Protein AF-0000000073392239 (afdb_homodimer)

Solvent-accessible surface area (backbone atoms only — not comparable to full-atom values): 12952 Å² total; per-residue (Å²): 65,41,36,33,32,32,33,52,92,41,47,67,59,39,51,73,71,70,40,48,74,38,42,32,42,66,64,93,46,40,59,73,68,23,58,51,66,67,58,54,51,32,41,75,70,61,74,41,51,72,66,54,48,49,53,52,49,53,52,47,44,54,51,34,50,69,40,38,48,69,60,47,57,54,57,72,63,41,61,52,38,26,39,22,33,82,62,62,88,91,54,95,48,66,64,60,55,47,51,58,52,44,51,76,74,45,71,59,43,78,73,48,72,52,82,125,65,42,36,33,33,32,34,52,93,41,46,68,60,40,51,74,71,70,39,47,74,38,41,31,42,64,65,93,45,40,58,72,67,24,58,51,66,66,59,53,51,32,42,76,70,62,74,39,48,73,66,55,46,49,52,53,49,54,52,47,43,55,52,34,50,70,41,37,48,68,58,49,56,54,57,72,63,40,60,53,38,27,38,21,34,82,62,62,89,92,53,96,50,67,64,59,54,47,53,58,52,43,51,76,76,45,71,59,44,77,73,47,72,55,82,125

Foldseek 3Di:
DDDDDDDPVCVVVCVVVVHDDDDPDDDPDDVLQDDDPCLVVCVVVVNDDLVRSLVVNLVSNVVSCVVCVVVVVVVQPDPDDDDDDPDDPPDSDSSVSVLVSVVVVHPDDDPDDDDD/DDDDDDDPVCVVVCVVVVHDDDDPDDDPDDVLQDDDPCLVVCVVVVNDDLVRSLVVNLVSNVVSCVVCVVVVVVVQPDPDDDDDDDDDPPDSDSSVSVLVSVVVVHPDDDPDDDDD

Radius of gyration: 19.04 Å; Cα contacts (8 Å, |Δi|>4): 342; chains: 2; bounding box: 34×52×48 Å

Secondary structure (DSSP, 8-state):
-EEEEEEGGGHHHHHHTTPPEEE-SPP-S-GGGPPPHHHHHHHHTTSS-HHHHHHHHHHHHHHHHHH-HHHHHHHTT-SEEEEEESSPTTS--HHHHHHHHHHHHS--EEEEEE--/-EEEEEEGGGHHHHHHTT--EEE-SPP-S-GGG---HHHHHHHHTTSS-HHHHHHHHHHHHHHHHHH-HHHHHHHHH-SEEEEEESSPTTS--HHHHHHHHHHHHS--EEEEEE--

Sequence (232 aa):
MNVYTYQIAKYKLVIEKGIKPLDITVKSGAYQLAPTWLMVMGHKKGIISDDEYTEAYLSMLEQSLIDNPEFFKWFFQLEEVALGCYCRAGNFCHRHLLVEWLETKTEVIYCGEISKMNVYTYQIAKYKLVIEKGIKPLDITVKSGAYQLAPTWLMVMGHKKGIISDDEYTEAYLSMLEQSLIDNPEFFKWFFQLEEVALGCYCRAGNFCHRHLLVEWLETKTEVIYCGEISK

Nearest PDB structures (foldseek):
  2x0o-assembly1_A-2  TM=4.191E-01  e=3.325E+00  Bordetella bronchiseptica

InterPro domains:
  IPR054495 Active DUF488-N3 subclade [PF22751] (32-105)

pLDDT: mean 90.93, std 6.6, range [64.75, 97.81]

Organism: Pseudomonas phage phiKZ (NCBI:txid2905945)

Structure (mmCIF, N/CA/C/O backbone):
data_AF-0000000073392239-model_v1
#
loop_
_entity.id
_entity.type
_entity.pdbx_description
1 polymer PHIKZ151
#
loop_
_atom_site.group_PDB
_atom_site.id
_atom_site.type_symbol
_atom_site.label_atom_id
_atom_site.label_alt_id
_atom_site.label_comp_id
_atom_site.label_asym_id
_atom_site.label_entity_id
_atom_site.label_seq_id
_atom_site.pdbx_PDB_ins_code
_atom_site.Cartn_x
_atom_site.Cartn_y
_atom_site.Cartn_z
_atom_site.occupancy
_atom_site.B_iso_or_equiv
_atom_site.auth_seq_id
_atom_site.auth_comp_id
_atom_site.auth_asym_id
_atom_site.auth_atom_id
_atom_site.pdbx_PDB_model_num
ATOM 1 N N . MET A 1 1 ? 12.938 -21.344 -0.567 1 94.88 1 MET A N 1
ATOM 2 C CA . MET A 1 1 ? 11.695 -20.672 -0.172 1 94.88 1 MET A CA 1
ATOM 3 C C . MET A 1 1 ? 10.484 -21.438 -0.696 1 94.88 1 MET A C 1
ATOM 5 O O . MET A 1 1 ? 10.398 -21.734 -1.89 1 94.88 1 MET A O 1
ATOM 9 N N . ASN A 1 2 ? 9.555 -21.844 0.257 1 97.5 2 ASN A N 1
ATOM 10 C CA . ASN A 1 2 ? 8.273 -22.438 -0.132 1 97.5 2 ASN A CA 1
ATOM 11 C C . ASN A 1 2 ? 7.227 -21.359 -0.413 1 97.5 2 ASN A C 1
ATOM 13 O O . ASN A 1 2 ? 6.934 -20.531 0.453 1 97.5 2 ASN A O 1
ATOM 17 N N . VAL A 1 3 ? 6.703 -21.438 -1.638 1 97.81 3 VAL A N 1
ATOM 18 C CA . VAL A 1 3 ? 5.785 -20.375 -2.037 1 97.81 3 VAL A CA 1
ATOM 19 C C . VAL A 1 3 ? 4.418 -20.969 -2.359 1 97.81 3 VAL A C 1
ATOM 21 O O . VAL A 1 3 ? 4.316 -21.938 -3.115 1 97.81 3 VAL A O 1
ATOM 24 N N . TYR A 1 4 ? 3.406 -20.359 -1.773 1 97.5 4 TYR A N 1
ATOM 25 C CA . TYR A 1 4 ? 2.008 -20.672 -2.047 1 97.5 4 TYR A CA 1
ATOM 26 C C . TYR A 1 4 ? 1.292 -19.469 -2.662 1 97.5 4 TYR A C 1
ATOM 28 O O . TYR A 1 4 ? 1.794 -18.344 -2.611 1 97.5 4 TYR A O 1
ATOM 36 N N . THR A 1 5 ? 0.177 -19.766 -3.312 1 96.44 5 THR A N 1
ATOM 37 C CA . THR A 1 5 ? -0.765 -18.719 -3.691 1 96.44 5 THR A CA 1
ATOM 38 C C . THR A 1 5 ? -2.131 -18.969 -3.055 1 96.44 5 THR A C 1
ATOM 40 O O . THR A 1 5 ? -2.438 -20.094 -2.645 1 96.44 5 THR A O 1
ATOM 43 N N . TYR A 1 6 ? -2.85 -17.859 -2.953 1 95.06 6 TYR A N 1
ATOM 44 C CA . TYR A 1 6 ? -4.184 -18 -2.379 1 95.06 6 TYR A CA 1
ATOM 45 C C . TYR A 1 6 ? -5.078 -16.844 -2.789 1 95.06 6 TYR A C 1
ATOM 47 O O . TYR A 1 6 ? -4.59 -15.773 -3.18 1 95.06 6 TYR A O 1
ATOM 55 N N . GLN A 1 7 ? -6.406 -17.109 -2.746 1 93.81 7 GLN A N 1
ATOM 56 C CA . GLN A 1 7 ? -7.379 -16.031 -2.85 1 93.81 7 GLN A CA 1
ATOM 57 C C . GLN A 1 7 ? -7.57 -15.328 -1.506 1 93.81 7 GLN A C 1
ATOM 59 O O . GLN A 1 7 ? -7.637 -15.984 -0.464 1 93.81 7 GLN A O 1
ATOM 64 N N . ILE A 1 8 ? -7.676 -14.039 -1.604 1 91.38 8 ILE A N 1
ATOM 65 C CA . ILE A 1 8 ? -7.793 -13.266 -0.372 1 91.38 8 ILE A CA 1
ATOM 66 C C . ILE A 1 8 ? -8.922 -13.836 0.488 1 91.38 8 ILE A C 1
ATOM 68 O O . ILE A 1 8 ? -8.828 -13.844 1.717 1 91.38 8 ILE A O 1
ATOM 72 N N . ALA A 1 9 ? -9.984 -14.367 -0.12 1 90.06 9 ALA A N 1
ATOM 73 C CA . ALA A 1 9 ? -11.117 -14.961 0.589 1 90.06 9 ALA A CA 1
ATOM 74 C C . ALA A 1 9 ? -10.664 -16.125 1.464 1 90.06 9 ALA A C 1
ATOM 76 O O . ALA A 1 9 ? -11.359 -16.5 2.408 1 90.06 9 ALA A O 1
ATOM 77 N N . LYS A 1 10 ? -9.492 -16.688 1.184 1 93.5 10 LYS A N 1
ATOM 78 C CA . LYS A 1 10 ? -8.992 -17.859 1.897 1 93.5 10 LYS A CA 1
ATOM 79 C C . LYS A 1 10 ? -7.902 -17.469 2.896 1 93.5 10 LYS A C 1
ATOM 81 O O . LYS A 1 10 ? -7.105 -18.312 3.314 1 93.5 10 LYS A O 1
ATOM 86 N N . TYR A 1 11 ? -7.867 -16.25 3.26 1 91.12 11 TYR A N 1
ATOM 87 C CA . TYR A 1 11 ? -6.836 -15.711 4.145 1 91.12 11 TYR A CA 1
ATOM 88 C C . TYR A 1 11 ? -6.789 -16.484 5.457 1 91.12 11 TYR A C 1
ATOM 90 O O . TYR A 1 11 ? -5.711 -16.859 5.926 1 91.12 11 TYR A O 1
ATOM 98 N N . LYS A 1 12 ? -7.914 -16.688 6.066 1 90.19 12 LYS A N 1
ATOM 99 C CA . LYS A 1 12 ? -7.984 -17.391 7.344 1 90.19 12 LYS A CA 1
ATOM 100 C C . LYS A 1 12 ? -7.398 -18.781 7.23 1 90.19 12 LYS A C 1
ATOM 102 O O . LYS A 1 12 ? -6.723 -19.266 8.148 1 90.19 12 LYS A O 1
ATOM 107 N N . LEU A 1 13 ? -7.688 -19.406 6.133 1 94.56 13 LEU A N 1
ATOM 108 C CA . LEU A 1 13 ? -7.16 -20.734 5.891 1 94.56 13 LEU A CA 1
ATOM 109 C C . LEU A 1 13 ? -5.637 -20.719 5.859 1 94.56 13 LEU A C 1
ATOM 111 O O . LEU A 1 13 ? -4.988 -21.625 6.398 1 94.56 13 LEU A O 1
ATOM 115 N N . VAL A 1 14 ? -5.051 -19.766 5.262 1 94.81 14 VAL A N 1
ATOM 116 C CA . VAL A 1 14 ? -3.6 -19.625 5.164 1 94.81 14 VAL A CA 1
ATOM 117 C C . VAL A 1 14 ? -3 -19.453 6.559 1 94.81 14 VAL A C 1
ATOM 119 O O . VAL A 1 14 ? -2.01 -20.094 6.902 1 94.81 14 VAL A O 1
ATOM 122 N N . ILE A 1 15 ? -3.695 -18.625 7.359 1 90.75 15 ILE A N 1
ATOM 123 C CA . ILE A 1 15 ? -3.25 -18.359 8.727 1 90.75 15 ILE A CA 1
ATOM 124 C C . ILE A 1 15 ? -3.34 -19.656 9.547 1 90.75 15 ILE A C 1
ATOM 126 O O . ILE A 1 15 ? -2.422 -19.969 10.305 1 90.75 15 ILE A O 1
ATOM 130 N N . GLU A 1 16 ? -4.348 -20.359 9.391 1 94.44 16 GLU A N 1
ATOM 131 C CA . GLU A 1 16 ? -4.547 -21.609 10.117 1 94.44 16 GLU A CA 1
ATOM 132 C C . GLU A 1 16 ? -3.457 -22.625 9.781 1 94.44 16 GLU A C 1
ATOM 134 O O . GLU A 1 16 ? -3.086 -23.453 10.617 1 94.44 16 GLU A O 1
ATOM 139 N N . LYS A 1 17 ? -2.945 -22.562 8.625 1 95.88 17 LYS A N 1
ATOM 140 C CA . LYS A 1 17 ? -1.897 -23.484 8.195 1 95.88 17 LYS A CA 1
ATOM 141 C C . LYS A 1 17 ? -0.524 -23.016 8.664 1 95.88 17 LYS A C 1
ATOM 143 O O . LYS A 1 17 ? 0.481 -23.688 8.43 1 95.88 17 LYS A O 1
ATOM 148 N N . GLY A 1 18 ? -0.48 -21.891 9.258 1 93.25 18 GLY A N 1
ATOM 149 C CA . GLY A 1 18 ? 0.751 -21.344 9.812 1 93.25 18 GLY A CA 1
ATOM 150 C C . GLY A 1 18 ? 1.645 -20.703 8.766 1 93.25 18 GLY A C 1
ATOM 151 O O . GLY A 1 18 ? 2.855 -20.594 8.969 1 93.25 18 GLY A O 1
ATOM 152 N N . ILE A 1 19 ? 1.101 -20.438 7.637 1 95.12 19 ILE A N 1
ATOM 153 C CA . ILE A 1 19 ? 1.864 -19.828 6.551 1 95.12 19 ILE A CA 1
ATOM 154 C C . ILE A 1 19 ? 1.663 -18.328 6.566 1 95.12 19 ILE A C 1
ATOM 156 O O . ILE A 1 19 ? 0.556 -17.844 6.812 1 95.12 19 ILE A O 1
ATOM 160 N N . LYS A 1 20 ? 2.652 -17.516 6.332 1 93 20 LYS A N 1
ATOM 161 C CA . LYS A 1 20 ? 2.562 -16.062 6.281 1 93 20 LYS A CA 1
ATOM 162 C C . LYS A 1 20 ? 1.835 -15.602 5.02 1 93 20 LYS A C 1
ATOM 164 O O . LYS A 1 20 ? 2.328 -15.789 3.906 1 93 20 LYS A O 1
ATOM 169 N N . PRO A 1 21 ? 0.704 -14.977 5.219 1 93.25 21 PRO A N 1
ATOM 170 C CA . PRO A 1 21 ? 0.024 -14.422 4.043 1 93.25 21 PRO A CA 1
ATOM 171 C C . PRO A 1 21 ? 0.56 -13.055 3.637 1 93.25 21 PRO A C 1
ATOM 173 O O . PRO A 1 21 ? 0.854 -12.227 4.5 1 93.25 21 PRO A O 1
ATOM 176 N N . LEU A 1 22 ? 0.785 -12.844 2.371 1 93.06 22 LEU A N 1
ATOM 177 C CA . LEU A 1 22 ? 1.113 -11.523 1.838 1 93.06 22 LEU A CA 1
ATOM 178 C C . LEU A 1 22 ? 0.071 -11.078 0.819 1 93.06 22 LEU A C 1
ATOM 180 O O . LEU A 1 22 ? -0.088 -11.703 -0.23 1 93.06 22 LEU A O 1
ATOM 184 N N . ASP A 1 23 ? -0.629 -10.039 1.118 1 90.56 23 ASP A N 1
ATOM 185 C CA . ASP A 1 23 ? -1.573 -9.406 0.2 1 90.56 23 ASP A CA 1
ATOM 186 C C . ASP A 1 23 ? -0.843 -8.586 -0.857 1 90.56 23 ASP A C 1
ATOM 188 O O . ASP A 1 23 ? -0.237 -7.559 -0.541 1 90.56 23 ASP A O 1
ATOM 192 N N . ILE A 1 24 ? -0.898 -9.023 -2.08 1 92.81 24 ILE A N 1
ATOM 193 C CA . ILE A 1 24 ? -0.136 -8.344 -3.121 1 92.81 24 ILE A CA 1
ATOM 194 C C . ILE A 1 24 ? -1.092 -7.672 -4.105 1 92.81 24 ILE A C 1
ATOM 196 O O . ILE A 1 24 ? -0.785 -7.551 -5.293 1 92.81 24 ILE A O 1
ATOM 200 N N . THR A 1 25 ? -2.258 -7.242 -3.65 1 89.12 25 THR A N 1
ATOM 201 C CA . THR A 1 25 ? -3.252 -6.551 -4.461 1 89.12 25 THR A CA 1
ATOM 202 C C . THR A 1 25 ? -2.889 -5.078 -4.621 1 89.12 25 THR A C 1
ATOM 204 O O . THR A 1 25 ? -1.989 -4.578 -3.941 1 89.12 25 THR A O 1
ATOM 207 N N . VAL A 1 26 ? -3.613 -4.504 -5.637 1 81.88 26 VAL A N 1
ATOM 208 C CA . VAL A 1 26 ? -3.441 -3.064 -5.809 1 81.88 26 VAL A CA 1
ATOM 209 C C . VAL A 1 26 ? -3.836 -2.342 -4.52 1 81.88 26 VAL A C 1
ATOM 211 O O . VAL A 1 26 ? -4.891 -2.617 -3.945 1 81.88 26 VAL A O 1
ATOM 214 N N . LYS A 1 27 ? -2.898 -1.532 -4.145 1 71.94 27 LYS A N 1
ATOM 215 C CA . LYS A 1 27 ? -3.227 -0.694 -2.996 1 71.94 27 LYS A CA 1
ATOM 216 C C . LYS A 1 27 ? -3.621 0.712 -3.438 1 71.94 27 LYS A C 1
ATOM 218 O O . LYS A 1 27 ? -3.01 1.278 -4.344 1 71.94 27 LYS A O 1
ATOM 223 N N . SER A 1 28 ? -4.812 1.172 -3.143 1 64.75 28 SER A N 1
ATOM 224 C CA . SER A 1 28 ? -5.414 2.42 -3.604 1 64.75 28 SER A CA 1
ATOM 225 C C . SER A 1 28 ? -4.797 3.623 -2.898 1 64.75 28 SER A C 1
ATOM 227 O O . SER A 1 28 ? -4.984 4.762 -3.326 1 64.75 28 SER A O 1
ATOM 229 N N . GLY A 1 29 ? -3.908 3.471 -2.045 1 75.75 29 GLY A N 1
ATOM 230 C CA . GLY A 1 29 ? -3.408 4.629 -1.319 1 75.75 29 GLY A CA 1
ATOM 231 C C . GLY A 1 29 ? -1.962 4.953 -1.64 1 75.75 29 GLY A C 1
ATOM 232 O O . GLY A 1 29 ? -1.411 4.457 -2.623 1 75.75 29 GLY A O 1
ATOM 233 N N . ALA A 1 30 ? -1.497 6.062 -1.075 1 86.56 30 ALA A N 1
ATOM 234 C CA . ALA A 1 30 ? -0.106 6.488 -1.201 1 86.56 30 ALA A CA 1
ATOM 235 C C . ALA A 1 30 ? 0.774 5.812 -0.155 1 86.56 30 ALA A C 1
ATOM 237 O O . ALA A 1 30 ? 1.163 6.438 0.835 1 86.56 30 ALA A O 1
ATOM 238 N N . TYR A 1 31 ? 1.13 4.605 -0.464 1 84 31 TYR A N 1
ATOM 239 C CA . TYR A 1 31 ? 1.908 3.836 0.498 1 84 31 TYR A CA 1
ATOM 240 C C . TYR A 1 31 ? 3.262 4.488 0.751 1 84 31 TYR A C 1
ATOM 242 O O . TYR A 1 31 ? 3.861 4.297 1.813 1 84 31 TYR A O 1
ATOM 250 N N . GLN A 1 32 ? 3.727 5.27 -0.197 1 85.81 32 GLN A N 1
ATOM 251 C CA . GLN A 1 32 ? 5.008 5.953 -0.087 1 85.81 32 GLN A CA 1
ATOM 252 C C . GLN A 1 32 ? 5 6.957 1.061 1 85.81 32 GLN A C 1
ATOM 254 O O . GLN A 1 32 ? 6.059 7.367 1.542 1 85.81 32 GLN A O 1
ATOM 259 N N . LEU A 1 33 ? 3.777 7.332 1.388 1 93.12 33 LEU A N 1
ATOM 260 C CA . LEU A 1 33 ? 3.611 8.344 2.422 1 93.12 33 LEU A CA 1
ATOM 261 C C . LEU A 1 33 ? 3.105 7.723 3.719 1 93.12 33 LEU A C 1
ATOM 263 O O . LEU A 1 33 ? 2.938 8.422 4.723 1 93.12 33 LEU A O 1
ATOM 267 N N . ALA A 1 34 ? 2.859 6.449 3.723 1 91.25 34 ALA A N 1
ATOM 268 C CA . ALA A 1 34 ? 2.279 5.75 4.867 1 91.25 34 ALA A CA 1
ATOM 269 C C . ALA A 1 34 ? 3.352 5.402 5.898 1 91.25 34 ALA A C 1
ATOM 271 O O . ALA A 1 34 ? 4.477 5.051 5.539 1 91.25 34 ALA A O 1
ATOM 272 N N . PRO A 1 35 ? 2.941 5.496 7.152 1 90.75 35 PRO A N 1
ATOM 273 C CA . PRO A 1 35 ? 3.85 4.957 8.172 1 90.75 35 PRO A CA 1
ATOM 274 C C . PRO A 1 35 ? 3.947 3.434 8.125 1 90.75 35 PRO A C 1
ATOM 276 O O . PRO A 1 35 ? 3.27 2.789 7.324 1 90.75 35 PRO A O 1
ATOM 279 N N . THR A 1 36 ? 4.855 2.971 8.953 1 82.56 36 THR A N 1
ATOM 280 C CA . THR A 1 36 ? 4.926 1.518 9.062 1 82.56 36 THR A CA 1
ATOM 281 C C . THR A 1 36 ? 4.027 1.016 10.195 1 82.56 36 THR A C 1
ATOM 283 O O . THR A 1 36 ? 3.676 1.776 11.102 1 82.56 36 THR A O 1
ATOM 286 N N . TRP A 1 37 ? 3.711 -0.223 10.047 1 76.38 37 TRP A N 1
ATOM 287 C CA . TRP A 1 37 ? 2.906 -0.828 11.102 1 76.38 37 TRP A CA 1
ATOM 288 C C . TRP A 1 37 ? 3.629 -0.759 12.445 1 76.38 37 TRP A C 1
ATOM 290 O O . TRP A 1 37 ? 3.004 -0.518 13.484 1 76.38 37 TRP A O 1
ATOM 300 N N . LEU A 1 38 ? 4.891 -0.924 12.469 1 78.56 38 LEU A N 1
ATOM 301 C CA . LEU A 1 38 ? 5.695 -0.864 13.68 1 78.56 38 LEU A CA 1
ATOM 302 C C . LEU A 1 38 ? 5.578 0.505 14.344 1 78.56 38 LEU A C 1
ATOM 304 O O . LEU A 1 38 ? 5.457 0.598 15.57 1 78.56 38 LEU A O 1
ATOM 308 N N . MET A 1 39 ? 5.648 1.515 13.562 1 88.88 39 MET A N 1
ATOM 309 C CA . MET A 1 39 ? 5.52 2.871 14.094 1 88.88 39 MET A CA 1
ATOM 310 C C . MET A 1 39 ? 4.145 3.082 14.719 1 88.88 39 MET A C 1
ATOM 312 O O . MET A 1 39 ? 4.039 3.584 15.836 1 88.88 39 MET A O 1
ATOM 316 N N . VAL A 1 40 ? 3.109 2.666 14.047 1 87.56 40 VAL A N 1
ATOM 317 C CA . VAL A 1 40 ? 1.734 2.893 14.484 1 87.56 40 VAL A CA 1
ATOM 318 C C . VAL A 1 40 ? 1.454 2.088 15.75 1 87.56 40 VAL A C 1
ATOM 320 O O . VAL A 1 40 ? 0.996 2.637 16.75 1 87.56 40 VAL A O 1
ATOM 323 N N . MET A 1 41 ? 1.825 0.891 15.75 1 81.56 41 MET A N 1
ATOM 324 C CA . MET A 1 41 ? 1.579 0.021 16.891 1 81.56 41 MET A CA 1
ATOM 325 C C . MET A 1 41 ? 2.416 0.453 18.094 1 81.56 41 MET A C 1
ATOM 327 O O . MET A 1 41 ? 1.938 0.431 19.234 1 81.56 41 MET A O 1
ATOM 331 N N . GLY A 1 42 ? 3.643 0.746 17.891 1 87.94 42 GLY A N 1
ATOM 332 C CA . GLY A 1 42 ? 4.492 1.237 18.969 1 87.94 42 GLY A CA 1
ATOM 333 C C . GLY A 1 42 ? 3.934 2.467 19.656 1 87.94 42 GLY A C 1
ATOM 334 O O . GLY A 1 42 ? 3.992 2.578 20.875 1 87.94 42 GLY A O 1
ATOM 335 N N . HIS A 1 43 ? 3.475 3.318 18.859 1 92 43 HIS A N 1
ATOM 336 C CA . HIS A 1 43 ? 2.908 4.539 19.422 1 92 43 HIS A CA 1
ATOM 337 C C . HIS A 1 43 ? 1.603 4.254 20.156 1 92 43 HIS A C 1
ATOM 339 O O . HIS A 1 43 ? 1.396 4.738 21.266 1 92 43 HIS A O 1
ATOM 345 N N . LYS A 1 44 ? 0.779 3.432 19.594 1 87.19 44 LYS A N 1
ATOM 346 C CA . LYS A 1 44 ? -0.513 3.1 20.188 1 87.19 44 LYS A CA 1
ATOM 347 C C . LYS A 1 44 ? -0.337 2.385 21.516 1 87.19 44 LYS A C 1
ATOM 349 O O . LYS A 1 44 ? -1.127 2.584 22.453 1 87.19 44 LYS A O 1
ATOM 354 N N . LYS A 1 45 ? 0.72 1.648 21.578 1 91.81 45 LYS A N 1
ATOM 355 C CA . LYS A 1 45 ? 0.997 0.875 22.781 1 91.81 45 LYS A CA 1
ATOM 356 C C . LYS A 1 45 ? 1.779 1.703 23.797 1 91.81 45 LYS A C 1
ATOM 358 O O . LYS A 1 45 ? 2.107 1.216 24.875 1 91.81 45 LYS A O 1
ATOM 363 N N . GLY A 1 46 ? 2.137 2.832 23.406 1 92.69 46 GLY A N 1
ATOM 364 C CA . GLY A 1 46 ? 2.857 3.713 24.312 1 92.69 46 GLY A CA 1
ATOM 365 C C . GLY A 1 46 ? 4.34 3.398 24.391 1 92.69 46 GLY A C 1
ATOM 366 O O . GLY A 1 46 ? 5.02 3.832 25.328 1 92.69 46 GLY A O 1
ATOM 367 N N . ILE A 1 47 ? 4.816 2.666 23.547 1 92.94 47 ILE A N 1
ATOM 368 C CA . ILE A 1 47 ? 6.215 2.254 23.547 1 92.94 47 ILE A CA 1
ATOM 369 C C . ILE A 1 47 ? 7.09 3.398 23.031 1 92.94 47 ILE A C 1
ATOM 371 O O . ILE A 1 47 ? 8.211 3.584 23.5 1 92.94 47 ILE A O 1
ATOM 375 N N . ILE A 1 48 ? 6.617 4.133 22.047 1 93.81 48 ILE A N 1
ATOM 376 C CA . ILE A 1 48 ? 7.359 5.277 21.531 1 93.81 48 ILE A CA 1
ATOM 377 C C . ILE A 1 48 ? 6.551 6.555 21.734 1 93.81 48 ILE A C 1
ATOM 379 O O . ILE A 1 48 ? 5.32 6.539 21.641 1 93.81 48 ILE A O 1
ATOM 383 N N . SER A 1 49 ? 7.309 7.613 21.953 1 95.69 49 SER A N 1
ATOM 384 C CA . SER A 1 49 ? 6.695 8.922 22.188 1 95.69 49 SER A CA 1
ATOM 385 C C . SER A 1 49 ? 6.348 9.609 20.875 1 95.69 49 SER A C 1
ATOM 387 O O . SER A 1 49 ? 6.723 9.141 19.797 1 95.69 49 SER A O 1
ATOM 389 N N . ASP A 1 50 ? 5.648 10.75 21.047 1 95.38 50 ASP A N 1
ATOM 390 C CA . ASP A 1 50 ? 5.34 11.586 19.891 1 95.38 50 ASP A CA 1
ATOM 391 C C . ASP A 1 50 ? 6.613 12.016 19.172 1 95.38 50 ASP A C 1
ATOM 393 O O . ASP A 1 50 ? 6.672 11.992 17.938 1 95.38 50 ASP A O 1
ATOM 397 N N . ASP A 1 51 ? 7.574 12.375 19.984 1 96.5 51 ASP A N 1
ATOM 398 C CA . ASP A 1 51 ? 8.828 12.852 19.406 1 96.5 51 ASP A CA 1
ATOM 399 C C . ASP A 1 51 ? 9.547 11.734 18.656 1 96.5 51 ASP A C 1
ATOM 401 O O . ASP A 1 51 ? 10.07 11.945 17.562 1 96.5 51 ASP A O 1
ATOM 405 N N . GLU A 1 52 ? 9.539 10.617 19.266 1 96.5 52 GLU A N 1
ATOM 406 C CA . GLU A 1 52 ? 10.18 9.469 18.641 1 96.5 52 GLU A CA 1
ATOM 407 C C . GLU A 1 52 ? 9.453 9.07 17.359 1 96.5 52 GLU A C 1
ATOM 409 O O . GLU A 1 52 ? 10.094 8.727 16.359 1 96.5 52 GLU A O 1
ATOM 414 N N . TYR A 1 53 ? 8.188 9.125 17.391 1 96.31 53 TYR A N 1
ATOM 415 C CA . TYR A 1 53 ? 7.383 8.844 16.203 1 96.31 53 TYR A CA 1
ATOM 416 C C . TYR A 1 53 ? 7.688 9.836 15.094 1 96.31 53 TYR A C 1
ATOM 418 O O . TYR A 1 53 ? 7.879 9.453 13.938 1 96.31 53 TYR A O 1
ATOM 426 N N . THR A 1 54 ? 7.734 11.055 15.5 1 97.12 54 THR A N 1
ATOM 427 C CA . THR A 1 54 ? 7.996 12.117 14.539 1 97.12 54 THR A CA 1
ATOM 428 C C . THR A 1 54 ? 9.336 11.898 13.844 1 97.12 54 THR A C 1
ATOM 430 O O . THR A 1 54 ? 9.422 11.938 12.617 1 97.12 54 THR A O 1
ATOM 433 N N . GLU A 1 55 ? 10.336 11.586 14.609 1 96.81 55 GLU A N 1
ATOM 434 C CA . GLU A 1 55 ? 11.664 11.367 14.055 1 96.81 55 GLU A CA 1
ATOM 435 C C . GLU A 1 55 ? 11.68 10.172 13.109 1 96.81 55 GLU A C 1
ATOM 437 O O . GLU A 1 55 ? 12.25 10.242 12.016 1 96.81 55 GLU A O 1
ATOM 442 N N . ALA A 1 56 ? 11.102 9.172 13.555 1 94.06 56 ALA A N 1
ATOM 443 C CA . ALA A 1 56 ? 11.062 7.957 12.75 1 94.06 56 ALA A CA 1
ATOM 444 C C . ALA A 1 56 ? 10.312 8.188 11.438 1 94.06 56 ALA A C 1
ATOM 446 O O . ALA A 1 56 ? 10.773 7.77 10.375 1 94.06 56 ALA A O 1
ATOM 447 N N . TYR A 1 57 ? 9.18 8.836 11.516 1 96.56 57 TYR A N 1
ATOM 448 C CA . TYR A 1 57 ? 8.336 9.062 10.344 1 96.56 57 TYR A CA 1
ATOM 449 C C . TYR A 1 57 ? 9.031 9.984 9.344 1 96.56 57 TYR A C 1
ATOM 451 O O . TYR A 1 57 ? 9.031 9.719 8.141 1 96.56 57 TYR A O 1
ATOM 459 N N . LEU A 1 58 ? 9.609 11.039 9.812 1 96.88 58 LEU A N 1
ATOM 460 C CA . LEU A 1 58 ? 10.297 11.961 8.922 1 96.88 58 LEU A CA 1
ATOM 461 C C . LEU A 1 58 ? 11.469 11.273 8.234 1 96.88 58 LEU A C 1
ATOM 463 O O . LEU A 1 58 ? 11.703 11.492 7.039 1 96.88 58 LEU A O 1
ATOM 467 N N . SER A 1 59 ? 12.211 10.5 9 1 95.31 59 SER A N 1
ATOM 468 C CA . SER A 1 59 ? 13.305 9.734 8.414 1 95.31 59 SER A CA 1
ATOM 469 C C . SER A 1 59 ? 12.797 8.789 7.324 1 95.31 59 SER A C 1
ATOM 471 O O . SER A 1 59 ? 13.43 8.664 6.27 1 95.31 59 SER A O 1
ATOM 473 N N . MET A 1 60 ? 11.727 8.188 7.621 1 90.88 60 MET A N 1
ATOM 474 C CA . MET A 1 60 ? 11.117 7.281 6.652 1 90.88 60 MET A CA 1
ATOM 475 C C . MET A 1 60 ? 10.727 8.023 5.379 1 90.88 60 MET A C 1
ATOM 477 O O . MET A 1 60 ? 10.938 7.52 4.273 1 90.88 60 MET A O 1
ATOM 481 N N . LEU A 1 61 ? 10.172 9.234 5.512 1 94.31 61 LEU A N 1
ATOM 482 C CA . LEU A 1 61 ? 9.766 10.039 4.363 1 94.31 61 LEU A CA 1
ATOM 483 C C . LEU A 1 61 ? 10.969 10.398 3.502 1 94.31 61 LEU A C 1
ATOM 485 O O . LEU A 1 61 ? 10.898 10.359 2.271 1 94.31 61 LEU A O 1
ATOM 489 N N . GLU A 1 62 ? 12.086 10.68 4.16 1 94.25 62 GLU A N 1
ATOM 490 C CA . GLU A 1 62 ? 13.305 10.984 3.426 1 94.25 62 GLU A CA 1
ATOM 491 C C . GLU A 1 62 ? 13.781 9.789 2.607 1 94.25 62 GLU A C 1
ATOM 493 O O . GLU A 1 62 ? 14.164 9.93 1.447 1 94.25 62 GLU A O 1
ATOM 498 N N . GLN A 1 63 ? 13.711 8.672 3.27 1 86.31 63 GLN A N 1
ATOM 499 C CA . GLN A 1 63 ? 14.109 7.461 2.562 1 86.31 63 GLN A CA 1
ATOM 500 C C . GLN A 1 63 ? 13.148 7.145 1.422 1 86.31 63 GLN A C 1
ATOM 502 O O . GLN A 1 63 ? 13.57 6.723 0.344 1 86.31 63 GLN A O 1
ATOM 507 N N . SER A 1 64 ? 11.836 7.316 1.658 1 85.75 64 SER A N 1
ATOM 508 C CA . SER A 1 64 ? 10.828 7.074 0.634 1 85.75 64 SER A CA 1
ATOM 509 C C . SER A 1 64 ? 11.031 7.984 -0.573 1 85.75 64 SER A C 1
ATOM 511 O O . SER A 1 64 ? 10.836 7.562 -1.715 1 85.75 64 SER A O 1
ATOM 513 N N . LEU A 1 65 ? 11.445 9.273 -0.328 1 88.56 65 LEU A N 1
ATOM 514 C CA . LEU A 1 65 ? 11.742 10.227 -1.389 1 88.56 65 LEU A CA 1
ATOM 515 C C . LEU A 1 65 ? 12.836 9.695 -2.311 1 88.56 65 LEU A C 1
ATOM 517 O O . LEU A 1 65 ? 12.742 9.828 -3.533 1 88.56 65 LEU A O 1
ATOM 521 N N . ILE A 1 66 ? 13.828 9.062 -1.738 1 83.5 66 ILE A N 1
ATOM 522 C CA . ILE A 1 66 ? 14.953 8.508 -2.482 1 83.5 66 ILE A CA 1
ATOM 523 C C . ILE A 1 66 ? 14.508 7.273 -3.256 1 83.5 66 ILE A C 1
ATOM 525 O O . ILE A 1 66 ? 14.836 7.113 -4.43 1 83.5 66 ILE A O 1
ATOM 529 N N . ASP A 1 67 ? 13.695 6.516 -2.619 1 74.75 67 ASP A N 1
ATOM 530 C CA . ASP A 1 67 ? 13.344 5.203 -3.152 1 74.75 67 ASP A CA 1
ATOM 531 C C . ASP A 1 67 ? 12.266 5.316 -4.227 1 74.75 67 ASP A C 1
ATOM 533 O O . ASP A 1 67 ? 12.133 4.434 -5.074 1 74.75 67 ASP A O 1
ATOM 537 N N . ASN A 1 68 ? 11.414 6.348 -4.18 1 76.88 68 ASN A N 1
ATOM 538 C CA . ASN A 1 68 ? 10.25 6.469 -5.059 1 76.88 68 ASN A CA 1
ATOM 539 C C . ASN A 1 68 ? 10.242 7.805 -5.793 1 76.88 68 ASN A C 1
ATOM 541 O O . ASN A 1 68 ? 9.266 8.547 -5.727 1 76.88 68 ASN A O 1
ATOM 545 N N . PRO A 1 69 ? 11.266 8.078 -6.535 1 82.12 69 PRO A N 1
ATOM 546 C CA . PRO A 1 69 ? 11.383 9.398 -7.16 1 82.12 69 PRO A CA 1
ATOM 547 C C . PRO A 1 69 ? 10.234 9.711 -8.109 1 82.12 69 PRO A C 1
ATOM 549 O O . PRO A 1 69 ? 9.781 10.859 -8.195 1 82.12 69 PRO A O 1
ATOM 552 N N . GLU A 1 70 ? 9.742 8.742 -8.812 1 77.25 70 GLU A N 1
ATOM 553 C CA . GLU A 1 70 ? 8.672 8.992 -9.773 1 77.25 70 GLU A CA 1
ATOM 554 C C . GLU A 1 70 ? 7.375 9.383 -9.062 1 77.25 70 GLU A C 1
ATOM 556 O O . GLU A 1 70 ? 6.648 10.266 -9.523 1 77.25 70 GLU A O 1
ATOM 561 N N . PHE A 1 71 ? 7.09 8.766 -8.008 1 80.06 71 PHE A N 1
ATOM 562 C CA . PHE A 1 71 ? 5.914 9.109 -7.215 1 80.06 71 PHE A CA 1
ATOM 563 C C . PHE A 1 71 ? 5.996 10.547 -6.719 1 80.06 71 PHE A C 1
ATOM 565 O O . PHE A 1 71 ? 5.031 11.305 -6.836 1 80.06 71 PHE A O 1
ATOM 572 N N . PHE A 1 72 ? 7.145 10.867 -6.219 1 90.44 72 PHE A N 1
ATOM 573 C CA . PHE A 1 72 ? 7.254 12.188 -5.594 1 90.44 72 PHE A CA 1
ATOM 574 C C . PHE A 1 72 ? 7.297 13.281 -6.652 1 90.44 72 PHE A C 1
ATOM 576 O O . PHE A 1 72 ? 6.836 14.398 -6.41 1 90.44 72 PHE A O 1
ATOM 583 N N . LYS A 1 73 ? 7.867 12.945 -7.793 1 87.5 73 LYS A N 1
ATOM 584 C CA . LYS A 1 73 ? 7.77 13.875 -8.906 1 87.5 73 LYS A CA 1
ATOM 585 C C . LYS A 1 73 ? 6.316 14.203 -9.227 1 87.5 73 LYS A C 1
ATOM 587 O O . LYS A 1 73 ? 5.961 15.375 -9.414 1 87.5 73 LYS A O 1
ATOM 592 N N . TRP A 1 74 ? 5.52 13.211 -9.305 1 83.94 74 TRP A N 1
ATOM 593 C CA . TRP A 1 74 ? 4.086 13.375 -9.523 1 83.94 74 TRP A CA 1
ATOM 594 C C . TRP A 1 74 ? 3.439 14.102 -8.352 1 83.94 74 TRP A C 1
ATOM 596 O O . TRP A 1 74 ? 2.715 15.086 -8.539 1 83.94 74 TRP A O 1
ATOM 606 N N . PHE A 1 75 ? 3.732 13.711 -7.195 1 92.44 75 PHE A N 1
ATOM 607 C CA . PHE A 1 75 ? 3.117 14.18 -5.961 1 92.44 75 PHE A CA 1
ATOM 608 C C . PHE A 1 75 ? 3.367 15.672 -5.77 1 92.44 75 PHE A C 1
ATOM 610 O O . PHE A 1 75 ? 2.443 16.422 -5.457 1 92.44 75 PHE A O 1
ATOM 617 N N . PHE A 1 76 ? 4.566 16.078 -6.035 1 94.62 76 PHE A N 1
ATOM 618 C CA . PHE A 1 76 ? 4.949 17.469 -5.82 1 94.62 76 PHE A CA 1
ATOM 619 C C . PHE A 1 76 ? 4.336 18.359 -6.883 1 94.62 76 PHE A C 1
ATOM 621 O O . PHE A 1 76 ? 4.324 19.594 -6.73 1 94.62 76 PHE A O 1
ATOM 628 N N . GLN A 1 77 ? 3.832 17.797 -7.906 1 92.38 77 GLN A N 1
ATOM 629 C CA . GLN A 1 77 ? 3.254 18.578 -9 1 92.38 77 GLN A CA 1
ATOM 630 C C . GLN A 1 77 ? 1.756 18.781 -8.797 1 92.38 77 GLN A C 1
ATOM 632 O O . GLN A 1 77 ? 1.124 19.547 -9.523 1 92.38 77 GLN A O 1
ATOM 637 N N . LEU A 1 78 ? 1.211 18.109 -7.84 1 92.75 78 LEU A N 1
ATOM 638 C CA . LEU A 1 78 ? -0.216 18.266 -7.59 1 92.75 78 LEU A CA 1
ATOM 639 C C . LEU A 1 78 ? -0.536 19.703 -7.168 1 92.75 78 LEU A C 1
ATOM 641 O O . LEU A 1 78 ? 0.221 20.312 -6.41 1 92.75 78 LEU A O 1
ATOM 645 N N . GLU A 1 79 ? -1.617 20.203 -7.691 1 94.81 79 GLU A N 1
ATOM 646 C CA . GLU A 1 79 ? -2.062 21.531 -7.297 1 94.81 79 GLU A CA 1
ATOM 647 C C . GLU A 1 79 ? -2.775 21.5 -5.949 1 94.81 79 GLU A C 1
ATOM 649 O O . GLU A 1 79 ? -2.629 22.422 -5.141 1 94.81 79 GLU A O 1
ATOM 654 N N . GLU A 1 80 ? -3.598 20.5 -5.852 1 96.38 80 GLU A N 1
ATOM 655 C CA . GLU A 1 80 ? -4.395 20.344 -4.637 1 96.38 80 GLU A CA 1
ATOM 656 C C . GLU A 1 80 ? -4.48 18.875 -4.23 1 96.38 80 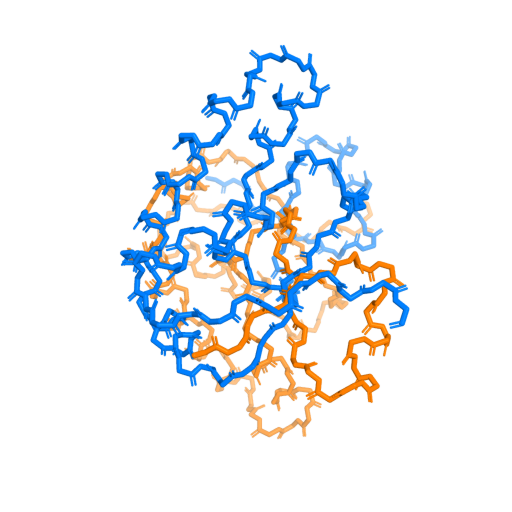GLU A C 1
ATOM 658 O O . GLU A 1 80 ? -4.621 18 -5.082 1 96.38 80 GLU A O 1
ATOM 663 N N . VAL A 1 81 ? -4.344 18.703 -2.879 1 96.81 81 VAL A N 1
ATOM 664 C CA . VAL A 1 81 ? -4.422 17.344 -2.387 1 96.81 81 VAL A CA 1
ATOM 665 C C . VAL A 1 81 ? -4.945 17.328 -0.953 1 96.81 81 VAL A C 1
ATOM 667 O O . VAL A 1 81 ? -4.723 18.281 -0.198 1 96.81 81 VAL A O 1
ATOM 670 N N . ALA A 1 82 ? -5.68 16.281 -0.634 1 97.31 82 ALA A N 1
ATOM 671 C CA . ALA A 1 82 ? -6.109 16.047 0.743 1 97.31 82 ALA A CA 1
ATOM 672 C C . ALA A 1 82 ? -5.531 14.742 1.283 1 97.31 82 ALA A C 1
ATOM 674 O O . ALA A 1 82 ? -5.801 13.672 0.745 1 97.31 82 ALA A O 1
ATOM 675 N N . LEU A 1 83 ? -4.762 14.891 2.354 1 96.75 83 LEU A N 1
ATOM 676 C CA . LEU A 1 83 ? -4.086 13.75 2.961 1 96.75 83 LEU A CA 1
ATOM 677 C C . LEU A 1 83 ? -4.945 13.125 4.055 1 96.75 83 LEU A C 1
ATOM 679 O O . LEU A 1 83 ? -5.32 13.805 5.016 1 96.75 83 LEU A O 1
ATOM 683 N N . GLY A 1 84 ? -5.16 11.805 3.846 1 95.19 84 GLY A N 1
ATOM 684 C CA . GLY A 1 84 ? -6.137 11.195 4.73 1 95.19 84 GLY A CA 1
ATOM 685 C C . GLY A 1 84 ? -5.551 10.102 5.609 1 95.19 84 GLY A C 1
ATOM 686 O O . GLY A 1 84 ? -4.641 9.391 5.191 1 95.19 84 GLY A O 1
ATOM 687 N N . CYS A 1 85 ? -6.07 9.992 6.777 1 93.5 85 CYS A N 1
ATOM 688 C CA . CYS A 1 85 ? -5.805 8.906 7.715 1 93.5 85 CYS A CA 1
ATOM 689 C C . CYS A 1 85 ? -7.027 8.625 8.586 1 93.5 85 CYS A C 1
ATOM 691 O O . CYS A 1 85 ? -7.973 9.414 8.609 1 93.5 85 CYS A O 1
ATOM 693 N N . TYR A 1 86 ? -6.98 7.574 9.414 1 89.62 86 TYR A N 1
ATOM 694 C CA . TYR A 1 86 ? -8.133 7.18 10.219 1 89.62 86 TYR A CA 1
ATOM 695 C C . TYR A 1 86 ? -8.203 7.984 11.508 1 89.62 86 TYR A C 1
ATOM 697 O O . TYR A 1 86 ? -9.258 8.07 12.141 1 89.62 86 TYR A O 1
ATOM 705 N N . CYS A 1 87 ? -7.184 8.609 11.875 1 89.12 87 CYS A N 1
ATOM 706 C CA . CYS A 1 87 ? -7.121 9.305 13.164 1 89.12 87 CYS A CA 1
ATOM 707 C C . CYS A 1 87 ? -8.109 10.461 13.211 1 89.12 87 CYS A C 1
ATOM 709 O O . CYS A 1 87 ? -8.32 11.148 12.211 1 89.12 87 CYS A O 1
ATOM 711 N N . ARG A 1 88 ? -8.633 10.688 14.453 1 83.75 88 ARG A N 1
ATOM 712 C CA . ARG A 1 88 ? -9.539 11.812 14.656 1 83.75 88 ARG A CA 1
ATOM 713 C C . ARG A 1 88 ? -8.781 13.133 14.617 1 83.75 88 ARG A C 1
ATOM 715 O O . ARG A 1 88 ? -7.586 13.18 14.898 1 83.75 88 ARG A O 1
ATOM 722 N N . ALA A 1 89 ? -9.688 14.156 14.328 1 79.06 89 ALA A N 1
ATOM 723 C CA . ALA A 1 89 ? -9.109 15.5 14.297 1 79.06 89 ALA A CA 1
ATOM 724 C C . ALA A 1 89 ? -8.609 15.914 15.68 1 79.06 89 ALA A C 1
ATOM 726 O O . ALA A 1 89 ? -9.25 15.609 16.688 1 79.06 89 ALA A O 1
ATOM 727 N N . GLY A 1 90 ? -7.465 16.562 15.641 1 76.88 90 GLY A N 1
ATOM 728 C CA . GLY A 1 90 ? -6.973 17.125 16.891 1 76.88 90 GLY A CA 1
ATOM 729 C C . GLY A 1 90 ? -5.973 16.234 17.594 1 76.88 90 GLY A C 1
ATOM 730 O O . GLY A 1 90 ? -5.332 16.641 18.562 1 76.88 90 GLY A O 1
ATOM 731 N N . ASN A 1 91 ? -5.785 14.969 17.234 1 82.38 91 ASN A N 1
ATOM 732 C CA . ASN A 1 91 ? -4.801 14.062 17.812 1 82.38 91 ASN A CA 1
ATOM 733 C C . ASN A 1 91 ? -3.479 14.109 17.047 1 82.38 91 ASN A C 1
ATOM 735 O O . ASN A 1 91 ? -3.432 14.578 15.906 1 82.38 91 ASN A O 1
ATOM 739 N N . PHE A 1 92 ? -2.461 13.805 17.844 1 90.94 92 PHE A N 1
ATOM 740 C CA . PHE A 1 92 ? -1.199 13.57 17.141 1 90.94 92 PHE A CA 1
ATOM 741 C C . PHE A 1 92 ? -1.372 12.531 16.047 1 90.94 92 PHE A C 1
ATOM 743 O O . PHE A 1 92 ? -1.864 11.43 16.297 1 90.94 92 PHE A O 1
ATOM 750 N N . CYS A 1 93 ? -1.075 12.977 14.828 1 92.88 93 CYS A N 1
ATOM 751 C CA . CYS A 1 93 ? -1.26 12.094 13.688 1 92.88 93 CYS A CA 1
ATOM 752 C C . CYS A 1 93 ? -0.192 12.344 12.625 1 92.88 93 CYS A C 1
ATOM 754 O O 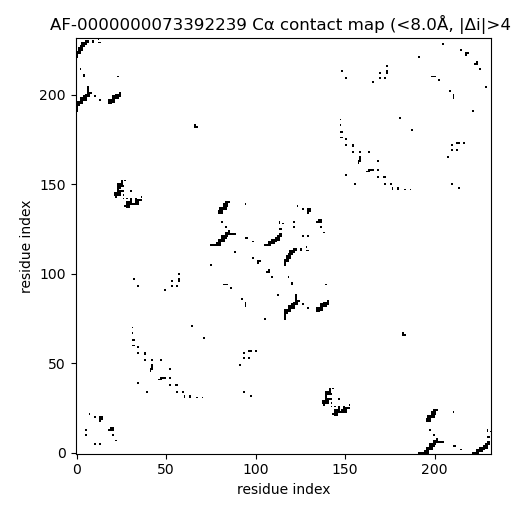. CYS A 1 93 ? 0.228 13.477 12.414 1 92.88 93 CYS A O 1
ATOM 756 N N . HIS A 1 94 ? 0.095 11.359 11.984 1 94.81 94 HIS A N 1
ATOM 757 C CA . HIS A 1 94 ? 1.139 11.445 10.969 1 94.81 94 HIS A CA 1
ATOM 758 C C . HIS A 1 94 ? 0.716 12.352 9.82 1 94.81 94 HIS A C 1
ATOM 760 O O . HIS A 1 94 ? 1.564 12.898 9.109 1 94.81 94 HIS A O 1
ATOM 766 N N . ARG A 1 95 ? -0.543 12.492 9.555 1 94.94 95 ARG A N 1
ATOM 767 C CA . ARG A 1 95 ? -0.935 13.312 8.414 1 94.94 95 ARG A CA 1
ATOM 768 C C . ARG A 1 95 ? -0.496 14.766 8.617 1 94.94 95 ARG A C 1
ATOM 770 O O . ARG A 1 95 ? -0.149 15.453 7.652 1 94.94 95 ARG A O 1
ATOM 777 N N . HIS A 1 96 ? -0.453 15.234 9.867 1 95.38 96 HIS A N 1
ATOM 778 C CA . HIS A 1 96 ? 0.018 16.594 10.141 1 95.38 96 HIS A CA 1
ATOM 779 C C . HIS A 1 96 ? 1.537 16.672 10.039 1 95.38 96 HIS A C 1
ATOM 781 O O . HIS A 1 96 ? 2.078 17.688 9.586 1 95.38 96 HIS A O 1
ATOM 787 N N . LEU A 1 97 ? 2.176 15.617 10.484 1 97.06 97 LEU A N 1
ATOM 788 C CA . LEU A 1 97 ? 3.627 15.57 10.328 1 97.06 97 LEU A CA 1
ATOM 789 C C . LEU A 1 97 ? 4.023 15.641 8.859 1 97.06 97 LEU A C 1
ATOM 791 O O . LEU A 1 97 ? 5.016 16.281 8.508 1 97.06 97 LEU A O 1
ATOM 795 N N . LEU A 1 98 ? 3.203 15.008 8.086 1 97.62 98 LEU A N 1
ATOM 796 C CA . LEU A 1 98 ? 3.467 15.008 6.652 1 97.62 98 LEU A CA 1
ATOM 797 C C . LEU A 1 98 ? 3.346 16.422 6.078 1 97.62 98 LEU A C 1
ATOM 799 O O . LEU A 1 98 ? 4.16 16.828 5.246 1 97.62 98 LEU A O 1
ATOM 803 N N . VAL A 1 99 ? 2.33 17.125 6.477 1 96.88 99 VAL A N 1
ATOM 804 C CA . VAL A 1 99 ? 2.166 18.5 6.012 1 96.88 99 VAL A CA 1
ATOM 805 C C . VAL A 1 99 ? 3.414 19.312 6.348 1 96.88 99 VAL A C 1
ATOM 807 O O . VAL A 1 99 ? 3.945 20.031 5.496 1 96.88 99 VAL A O 1
ATOM 810 N N . GLU A 1 100 ? 3.832 19.203 7.527 1 96.19 100 GLU A N 1
ATOM 811 C CA . GLU A 1 100 ? 5.023 19.922 7.969 1 96.19 100 GLU A CA 1
ATOM 812 C C . GLU A 1 100 ? 6.238 19.547 7.121 1 96.19 100 GLU A C 1
ATOM 814 O O . GLU A 1 100 ? 7.027 20.406 6.742 1 96.19 100 GLU A O 1
ATOM 819 N N . TRP A 1 101 ? 6.363 18.297 6.883 1 97.62 101 TRP A N 1
ATOM 820 C CA . TRP A 1 101 ? 7.465 17.812 6.055 1 97.62 101 TRP A CA 1
ATOM 821 C C . TRP A 1 101 ? 7.375 18.391 4.641 1 97.62 101 TRP A C 1
ATOM 823 O O . TRP A 1 101 ? 8.375 18.828 4.078 1 97.62 101 TRP A O 1
ATOM 833 N N . LEU A 1 102 ? 6.234 18.422 4.102 1 97.06 102 LEU A N 1
ATOM 834 C CA . LEU A 1 102 ? 6.0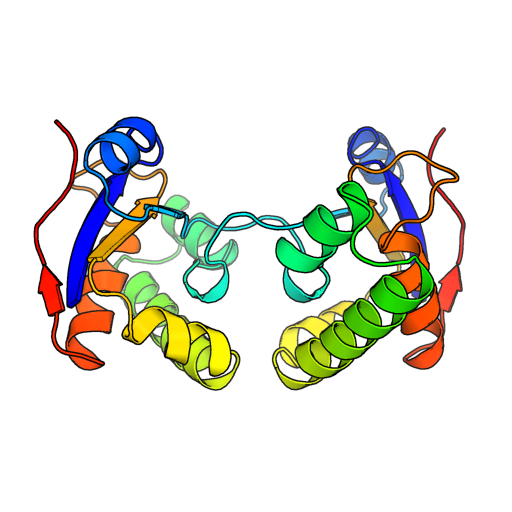16 18.938 2.752 1 97.06 102 LEU A CA 1
ATOM 835 C C . LEU A 1 102 ? 6.426 20.391 2.654 1 97.06 102 LEU A C 1
ATOM 837 O O . LEU A 1 102 ? 6.965 20.828 1.633 1 97.06 102 LEU A O 1
ATOM 841 N N . GLU A 1 103 ? 6.191 21.094 3.713 1 96.06 103 GLU A N 1
ATOM 842 C CA . GLU A 1 103 ? 6.543 22.516 3.752 1 96.06 103 GLU A CA 1
ATOM 843 C C . GLU A 1 103 ? 8.047 22.703 3.584 1 96.06 103 GLU A C 1
ATOM 845 O O . GLU A 1 103 ? 8.492 23.766 3.146 1 96.06 103 GLU A O 1
ATOM 850 N N . THR A 1 104 ? 8.812 21.719 3.912 1 96 104 THR A N 1
ATOM 851 C CA . THR A 1 104 ? 10.258 21.812 3.775 1 96 104 THR A CA 1
ATOM 852 C C . THR A 1 104 ? 10.695 21.406 2.371 1 96 104 THR A C 1
ATOM 854 O O . THR A 1 104 ? 11.844 21.641 1.981 1 96 104 THR A O 1
ATOM 857 N N . LYS A 1 105 ? 9.852 20.812 1.603 1 95.69 105 LYS A N 1
ATOM 858 C CA . LYS A 1 105 ? 10.219 20.266 0.301 1 95.69 105 LYS A CA 1
ATOM 859 C C . LYS A 1 105 ? 9.711 21.156 -0.833 1 95.69 105 LYS A C 1
ATOM 861 O O . LYS A 1 105 ? 10.289 21.172 -1.919 1 95.69 105 LYS A O 1
ATOM 866 N N . THR A 1 106 ? 8.586 21.781 -0.636 1 94.94 106 THR A N 1
ATOM 867 C CA . THR A 1 106 ? 7.957 22.594 -1.681 1 94.94 106 THR A CA 1
ATOM 868 C C . THR A 1 106 ? 7.09 23.688 -1.071 1 94.94 106 THR A C 1
ATOM 870 O O . THR A 1 106 ? 6.969 23.781 0.152 1 94.94 106 THR A O 1
ATOM 873 N N . GLU A 1 107 ? 6.594 24.609 -1.943 1 95 107 GLU A N 1
ATOM 874 C CA . GLU A 1 107 ? 5.68 25.656 -1.48 1 95 107 GLU A CA 1
ATOM 875 C C . GLU A 1 107 ? 4.301 25.078 -1.166 1 95 107 GLU A C 1
ATOM 877 O O . GLU A 1 107 ? 3.607 24.594 -2.062 1 95 107 GLU A O 1
ATOM 882 N N . VAL A 1 108 ? 4.023 25.156 0.087 1 95.69 108 VAL A N 1
ATOM 883 C CA . VAL A 1 108 ? 2.773 24.547 0.536 1 95.69 108 VAL A CA 1
ATOM 884 C C . VAL A 1 108 ? 1.903 25.609 1.214 1 95.69 108 VAL A C 1
ATOM 886 O O . VAL A 1 108 ? 2.404 26.438 1.979 1 95.69 108 VAL A O 1
ATOM 889 N N . ILE A 1 109 ? 0.707 25.656 0.867 1 96.56 109 ILE A N 1
ATOM 890 C CA . ILE A 1 109 ? -0.332 26.344 1.629 1 96.56 109 ILE A CA 1
ATOM 891 C C . ILE A 1 109 ? -1.223 25.312 2.326 1 96.56 109 ILE A C 1
ATOM 893 O O . ILE A 1 109 ? -1.986 24.594 1.672 1 96.56 109 ILE A O 1
ATOM 897 N N . TYR A 1 110 ? -1.028 25.25 3.602 1 96.94 110 TYR A N 1
ATOM 898 C CA . TYR A 1 110 ? -1.908 24.344 4.34 1 96.94 110 TYR A CA 1
ATOM 899 C C . TYR A 1 110 ? -3.295 24.953 4.504 1 96.94 110 TYR A C 1
ATOM 901 O O . TYR A 1 110 ? -3.455 25.984 5.172 1 96.94 110 TYR A O 1
ATOM 909 N N . CYS A 1 111 ? -4.285 24.266 4.059 1 96.81 111 CYS A N 1
ATOM 910 C CA . CYS A 1 111 ? -5.633 24.828 3.99 1 96.81 111 CYS A CA 1
ATOM 911 C C . CYS A 1 111 ? -6.504 24.266 5.113 1 96.81 111 C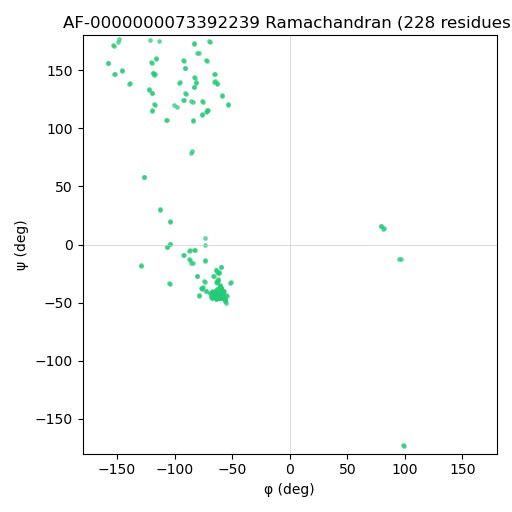YS A C 1
ATOM 913 O O . CYS A 1 111 ? -7.691 24.578 5.195 1 96.81 111 CYS A O 1
ATOM 915 N N . GLY A 1 112 ? -5.953 23.422 5.938 1 94.25 112 GLY A N 1
ATOM 916 C CA . GLY A 1 112 ? -6.645 22.953 7.129 1 94.25 112 GLY A CA 1
ATOM 917 C C . GLY A 1 112 ? -7.281 21.578 6.941 1 94.25 112 GLY A C 1
ATOM 918 O O . GLY A 1 112 ? -7.059 20.922 5.926 1 94.25 112 GLY A O 1
ATOM 919 N N . GLU A 1 113 ? -8.07 21.156 7.992 1 95.06 113 GLU A N 1
ATOM 920 C CA . GLU A 1 113 ? -8.75 19.859 8.016 1 95.06 113 GLU A CA 1
ATOM 921 C C . GLU A 1 113 ? -10.141 19.969 7.398 1 95.06 113 GLU A C 1
ATOM 923 O O . GLU A 1 113 ? -10.922 20.844 7.746 1 95.06 113 GLU A O 1
ATOM 928 N N . ILE A 1 114 ? -10.398 19.062 6.484 1 94.44 114 ILE A N 1
ATOM 929 C CA . ILE A 1 114 ? -11.742 18.984 5.918 1 94.44 114 ILE A CA 1
ATOM 930 C C . ILE A 1 114 ? -12.633 18.141 6.824 1 94.44 114 ILE A C 1
ATOM 932 O O . ILE A 1 114 ? -12.445 16.922 6.926 1 94.44 114 ILE A O 1
ATOM 936 N N . SER A 1 115 ? -13.508 18.688 7.516 1 89.69 115 SER A N 1
ATOM 937 C CA . SER A 1 115 ? -14.383 17.984 8.445 1 89.69 115 SER A CA 1
ATOM 938 C C . SER A 1 115 ? -15.852 18.344 8.211 1 89.69 115 SER A C 1
ATOM 940 O O . SER A 1 115 ? -16.75 17.703 8.758 1 89.69 115 SER A O 1
ATOM 942 N N . LYS A 1 116 ? -16.203 19.344 7.59 1 82 116 LYS A N 1
ATOM 943 C CA . LYS A 1 116 ? -17.562 19.812 7.281 1 82 116 LYS A CA 1
ATOM 944 C C . LYS A 1 116 ? -17.625 20.438 5.887 1 82 116 LYS A C 1
ATOM 946 O O . LYS A 1 116 ? -16.625 20.922 5.371 1 82 116 LYS A O 1
ATOM 951 N N . MET B 1 1 ? 1.392 24.438 -3.863 1 94.81 1 MET B N 1
ATOM 952 C CA . MET B 1 1 ? 0.525 23.297 -3.617 1 94.81 1 MET B CA 1
ATOM 953 C C . MET B 1 1 ? -0.401 23.547 -2.434 1 94.81 1 MET B C 1
ATOM 955 O O . MET B 1 1 ? 0.057 23.922 -1.354 1 94.81 1 MET B O 1
ATOM 959 N N . ASN B 1 2 ? -1.77 23.453 -2.688 1 97.44 2 ASN B N 1
ATOM 960 C CA . ASN B 1 2 ? -2.746 23.5 -1.604 1 97.44 2 ASN B CA 1
ATOM 961 C C . ASN B 1 2 ? -2.941 22.141 -0.955 1 97.44 2 ASN B C 1
ATOM 963 O O . ASN B 1 2 ? -3.289 21.172 -1.632 1 97.44 2 ASN B O 1
ATOM 967 N N . VAL B 1 3 ? -2.703 22.141 0.361 1 97.81 3 VAL B N 1
ATOM 968 C CA . VAL B 1 3 ? -2.744 20.859 1.043 1 97.81 3 VAL B CA 1
ATOM 969 C C . VAL B 1 3 ? -3.826 20.875 2.121 1 97.81 3 VAL B C 1
ATOM 971 O O . VAL B 1 3 ? -3.889 21.812 2.928 1 97.81 3 VAL B O 1
ATOM 974 N N . TYR B 1 4 ? -4.641 19.844 2.088 1 97.44 4 TYR B N 1
ATOM 975 C CA . TYR B 1 4 ? -5.66 19.594 3.1 1 97.44 4 TYR B CA 1
ATOM 976 C C . TYR B 1 4 ? -5.387 18.297 3.84 1 97.44 4 TYR B C 1
ATOM 978 O O . TYR B 1 4 ? -4.59 17.469 3.383 1 97.44 4 TYR B O 1
ATOM 986 N N . THR B 1 5 ? -5.973 18.188 5.016 1 96.44 5 THR B N 1
ATOM 987 C CA . THR B 1 5 ? -6.051 16.906 5.699 1 96.44 5 THR B CA 1
ATOM 988 C C . THR B 1 5 ? -7.508 16.5 5.926 1 96.44 5 THR B C 1
ATOM 990 O O . THR B 1 5 ? -8.406 17.344 5.887 1 96.44 5 THR B O 1
ATOM 993 N N . TYR B 1 6 ? -7.664 15.188 6.066 1 95.19 6 TYR B N 1
ATOM 994 C CA . TYR B 1 6 ? -9.023 14.719 6.316 1 95.19 6 TYR B CA 1
ATOM 995 C C . TYR B 1 6 ? -9.008 13.344 6.98 1 95.19 6 TYR B C 1
ATOM 997 O O . TYR B 1 6 ? -8.008 12.625 6.91 1 95.19 6 TYR B O 1
ATOM 1005 N N . GLN B 1 7 ? -10.125 13.055 7.688 1 93.94 7 GLN B N 1
ATOM 1006 C CA . GLN B 1 7 ? -10.359 11.688 8.148 1 93.94 7 GLN B CA 1
ATOM 1007 C C . GLN B 1 7 ? -10.945 10.82 7.039 1 93.94 7 GLN B C 1
ATOM 1009 O O . GLN B 1 7 ? -11.812 11.273 6.289 1 93.94 7 GLN B O 1
ATOM 1014 N N . ILE B 1 8 ? -10.453 9.625 6.992 1 91.44 8 ILE B N 1
ATOM 1015 C CA . ILE B 1 8 ? -10.898 8.734 5.926 1 91.44 8 ILE B CA 1
ATOM 1016 C C . ILE B 1 8 ? -12.422 8.695 5.883 1 91.44 8 ILE B C 1
ATOM 1018 O O . ILE B 1 8 ? -13.016 8.594 4.805 1 91.44 8 ILE B O 1
ATOM 1022 N N . ALA B 1 9 ? -13.086 8.828 7.023 1 90.12 9 ALA B N 1
ATOM 1023 C CA . ALA B 1 9 ? -14.547 8.828 7.113 1 90.12 9 ALA B CA 1
ATOM 1024 C C . ALA B 1 9 ? -15.148 9.961 6.289 1 90.12 9 ALA B C 1
ATOM 1026 O O . ALA B 1 9 ? -16.328 9.914 5.922 1 90.12 9 ALA B O 1
ATOM 1027 N N . LYS B 1 10 ? -14.352 10.977 5.961 1 93.62 10 LYS B N 1
ATOM 1028 C CA . LYS B 1 10 ? -14.828 12.156 5.25 1 93.62 10 LYS B CA 1
ATOM 1029 C C . LYS B 1 10 ? -14.406 12.125 3.783 1 93.62 10 LYS B C 1
ATOM 1031 O O . LYS B 1 10 ? -14.367 13.164 3.119 1 93.62 10 LYS B O 1
ATOM 1036 N N . TYR B 1 11 ? -14.078 10.992 3.305 1 91.25 11 TYR B N 1
ATOM 1037 C CA . TYR B 1 11 ? -13.578 10.82 1.945 1 91.25 11 TYR B CA 1
ATOM 1038 C C . TYR B 1 11 ? -14.555 11.398 0.927 1 91.25 11 TYR B C 1
ATOM 1040 O O . TYR B 1 11 ? -14.148 12.117 0.013 1 91.25 11 TYR B O 1
ATOM 1048 N N . LYS B 1 12 ? -15.797 11.039 1.037 1 90.44 12 LYS B N 1
ATOM 1049 C CA . LYS B 1 12 ? -16.812 11.508 0.1 1 90.44 12 LYS B CA 1
ATOM 1050 C C . LYS B 1 12 ? -16.875 13.031 0.067 1 90.44 12 LYS B C 1
ATOM 1052 O O . LYS B 1 12 ? -17.047 13.625 -0.998 1 90.44 12 LYS B O 1
ATOM 1057 N N . LEU B 1 13 ? -16.75 13.594 1.209 1 94.62 13 LEU B N 1
ATOM 1058 C CA . LEU B 1 13 ? -16.766 15.055 1.305 1 94.62 13 LEU B CA 1
ATOM 1059 C C . LEU B 1 13 ? -15.609 15.656 0.517 1 94.62 13 LEU B C 1
ATOM 1061 O O . LEU B 1 13 ? -15.773 16.672 -0.161 1 94.62 13 LEU B O 1
ATOM 1065 N N . VAL B 1 14 ? -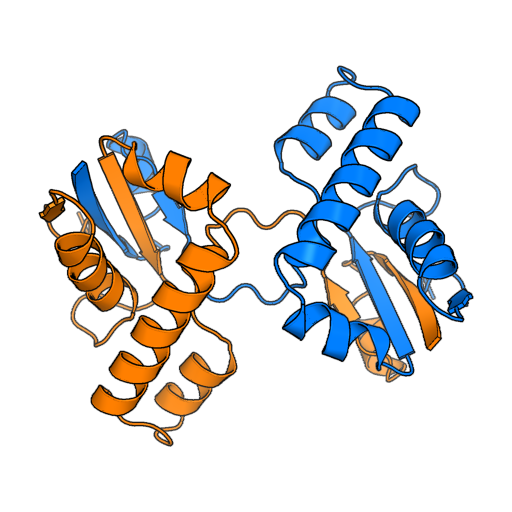14.461 15.086 0.587 1 94.81 14 VAL B N 1
ATOM 1066 C CA . VAL B 1 14 ? -13.273 15.562 -0.116 1 94.81 14 VAL B CA 1
ATOM 1067 C C . VAL B 1 14 ? -13.5 15.484 -1.624 1 94.81 14 VAL B C 1
ATOM 1069 O O . VAL B 1 14 ? -13.203 16.438 -2.354 1 94.81 14 VAL B O 1
ATOM 1072 N N . ILE B 1 15 ? -14.125 14.367 -2.029 1 90.69 15 ILE B N 1
ATOM 1073 C CA . ILE B 1 15 ? -14.422 14.164 -3.443 1 90.69 15 ILE B CA 1
ATOM 1074 C C . ILE B 1 15 ? -15.438 15.195 -3.912 1 90.69 15 ILE B C 1
ATOM 1076 O O . ILE B 1 15 ? -15.289 15.781 -4.988 1 90.69 15 ILE B O 1
ATOM 1080 N N . GLU B 1 16 ? -16.391 15.453 -3.164 1 94.5 16 GLU B N 1
ATOM 1081 C CA . GLU B 1 16 ? -17.438 16.422 -3.506 1 94.5 16 GLU B CA 1
ATOM 1082 C C . GLU B 1 16 ? -16.844 17.828 -3.666 1 94.5 16 GLU B C 1
ATOM 1084 O O . GLU B 1 16 ? -17.344 18.625 -4.457 1 94.5 16 GLU B O 1
ATOM 1089 N N . LYS B 1 17 ? -15.828 18.109 -2.971 1 95.88 17 LYS B N 1
ATOM 1090 C CA . LYS B 1 17 ? -15.18 19.406 -3.043 1 95.88 17 LYS B CA 1
ATOM 1091 C C . LYS B 1 17 ? -14.219 19.484 -4.227 1 95.88 17 LYS B C 1
ATOM 1093 O O . LYS B 1 17 ? -13.617 20.531 -4.48 1 95.88 17 LYS B O 1
ATOM 1098 N N . GLY B 1 18 ? -14.062 18.406 -4.891 1 93.25 18 GLY B N 1
ATOM 1099 C CA . GLY B 1 18 ? -13.227 18.359 -6.078 1 93.25 18 GLY B CA 1
ATOM 1100 C C . GLY B 1 18 ? -11.742 18.266 -5.762 1 93.25 18 GLY B C 1
ATOM 1101 O O . GLY B 1 18 ? -10.898 18.625 -6.586 1 93.25 18 GLY B O 1
ATOM 1102 N N . ILE B 1 19 ? -11.43 17.922 -4.559 1 95.12 19 ILE B N 1
ATOM 1103 C CA . ILE B 1 19 ? -10.039 17.812 -4.133 1 95.12 19 ILE B CA 1
ATOM 1104 C C . ILE B 1 19 ? -9.586 16.359 -4.238 1 95.12 19 ILE B C 1
ATOM 1106 O O . ILE B 1 19 ? -10.352 15.438 -3.922 1 95.12 19 ILE B O 1
ATOM 1110 N N . LYS B 1 20 ? -8.406 16.031 -4.684 1 93.25 20 LYS B N 1
ATOM 1111 C CA . LYS B 1 20 ? -7.867 14.68 -4.781 1 93.25 20 LYS B CA 1
ATOM 1112 C C . LYS B 1 20 ? -7.551 14.109 -3.4 1 93.25 20 LYS B C 1
ATOM 1114 O O . LYS B 1 20 ? -6.668 14.617 -2.703 1 93.25 20 LYS B O 1
ATOM 1119 N N . PRO B 1 21 ? -8.258 13.086 -3.059 1 93.44 21 PRO B N 1
ATOM 1120 C CA . PRO B 1 21 ? -7.914 12.445 -1.787 1 93.44 21 PRO B CA 1
ATOM 1121 C C . PRO B 1 21 ? -6.75 11.461 -1.915 1 93.44 21 PRO B C 1
ATOM 1123 O O . PRO B 1 21 ? -6.652 10.742 -2.912 1 93.44 21 PRO B O 1
ATOM 1126 N N . LEU B 1 22 ? -5.812 11.5 -0.991 1 93.25 22 LEU B N 1
ATOM 1127 C CA . LEU B 1 22 ? -4.754 10.5 -0.892 1 93.25 22 LEU B CA 1
ATOM 1128 C C . LEU B 1 22 ? -4.809 9.781 0.453 1 93.25 22 LEU B C 1
ATOM 1130 O O . LEU B 1 22 ? -4.617 10.406 1.501 1 93.25 22 LEU B O 1
ATOM 1134 N N . ASP B 1 23 ? -5.086 8.523 0.441 1 90.5 23 ASP B N 1
ATOM 1135 C CA . ASP B 1 23 ? -5.051 7.676 1.626 1 90.5 23 ASP B CA 1
ATOM 1136 C C . ASP B 1 23 ? -3.613 7.34 2.018 1 90.5 23 ASP B C 1
ATOM 1138 O O . ASP B 1 23 ? -2.92 6.617 1.299 1 90.5 23 ASP B O 1
ATOM 1142 N N . ILE B 1 24 ? -3.168 7.855 3.131 1 92.81 24 ILE B N 1
ATOM 1143 C CA . ILE B 1 24 ? -1.772 7.66 3.512 1 92.81 24 ILE B CA 1
ATOM 1144 C C . ILE B 1 24 ? -1.693 6.785 4.758 1 92.81 24 ILE B C 1
ATOM 1146 O O . ILE B 1 24 ? -0.773 6.926 5.566 1 92.81 24 ILE B O 1
ATOM 1150 N N . THR B 1 25 ? -2.65 5.887 4.953 1 89 25 THR B N 1
ATOM 1151 C CA . THR B 1 25 ? -2.684 4.953 6.07 1 89 25 THR B CA 1
ATOM 1152 C C . THR B 1 25 ? -1.736 3.781 5.824 1 89 25 THR B C 1
ATOM 1154 O O . THR B 1 25 ? -1.221 3.615 4.719 1 89 25 THR B O 1
ATOM 1157 N N . VAL B 1 26 ? -1.497 3.086 6.992 1 81.5 26 VAL B N 1
ATOM 1158 C CA . VAL B 1 26 ? -0.696 1.873 6.855 1 81.5 26 VAL B CA 1
ATOM 1159 C C . VAL B 1 26 ? -1.379 0.909 5.887 1 81.5 26 VAL B C 1
ATOM 1161 O O . VAL B 1 26 ? -2.582 0.663 5.992 1 81.5 26 VAL B O 1
ATOM 1164 N N . LYS B 1 27 ? -0.56 0.52 4.965 1 71.06 27 LYS B N 1
ATOM 1165 C CA . LYS B 1 27 ? -1.073 -0.498 4.051 1 71.06 27 LYS B CA 1
ATOM 1166 C C . LYS B 1 27 ? -0.614 -1.893 4.469 1 71.06 27 LYS B C 1
ATOM 1168 O O . LYS B 1 27 ? 0.544 -2.084 4.848 1 71.06 27 LYS B O 1
ATOM 1173 N N . SER B 1 28 ? -1.516 -2.785 4.801 1 64.81 28 SER B N 1
ATOM 1174 C CA . SER B 1 28 ? -1.264 -4.105 5.371 1 64.81 28 SER B CA 1
ATOM 1175 C C . SER B 1 28 ? -0.707 -5.062 4.324 1 64.81 28 SER B C 1
ATOM 1177 O O . SER B 1 28 ? -0.21 -6.141 4.66 1 64.81 28 SER B O 1
ATOM 1179 N N . GLY B 1 29 ? -0.429 -4.652 3.197 1 75.5 29 GLY B N 1
ATOM 1180 C CA . GLY B 1 29 ? 0.016 -5.602 2.189 1 75.5 29 GLY B CA 1
ATOM 1181 C C . GLY B 1 29 ? 1.391 -5.277 1.633 1 75.5 29 GLY B C 1
ATOM 1182 O O . GLY B 1 29 ? 2.123 -4.469 2.205 1 75.5 29 GLY B O 1
ATOM 1183 N N . ALA B 1 30 ? 1.873 -6.18 0.766 1 86.38 30 ALA B N 1
ATOM 1184 C CA . ALA B 1 30 ? 3.148 -6 0.079 1 86.38 30 ALA B CA 1
ATOM 1185 C C . ALA B 1 30 ? 2.977 -5.172 -1.19 1 86.38 30 ALA B C 1
ATOM 1187 O O . ALA B 1 30 ? 2.996 -5.711 -2.299 1 86.38 30 ALA B O 1
ATOM 1188 N N . TYR B 1 31 ? 2.889 -3.895 -0.979 1 83.88 31 TYR B N 1
ATOM 1189 C CA . TYR B 1 31 ? 2.648 -3.008 -2.111 1 83.88 31 TYR B CA 1
ATOM 1190 C C . TYR B 1 31 ? 3.787 -3.094 -3.121 1 83.88 31 TYR B C 1
ATOM 1192 O O . TYR B 1 31 ? 3.596 -2.816 -4.309 1 83.88 31 TYR B O 1
ATOM 1200 N N . GLN B 1 32 ? 4.953 -3.496 -2.662 1 86 32 GLN B N 1
ATOM 1201 C CA . GLN B 1 32 ? 6.129 -3.623 -3.518 1 86 32 GLN B CA 1
ATOM 1202 C C . GLN B 1 32 ? 5.914 -4.688 -4.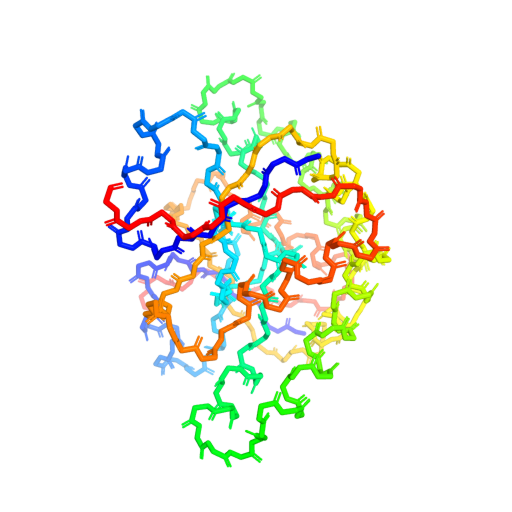59 1 86 32 GLN B C 1
ATOM 1204 O O . GLN B 1 32 ? 6.609 -4.703 -5.605 1 86 32 GLN B O 1
ATOM 1209 N N . LEU B 1 33 ? 4.977 -5.555 -4.254 1 93.12 33 LEU B N 1
ATOM 1210 C CA . LEU B 1 33 ? 4.711 -6.676 -5.145 1 93.12 33 LEU B CA 1
ATOM 1211 C C . LEU B 1 33 ? 3.396 -6.477 -5.891 1 93.12 33 LEU B C 1
ATOM 1213 O O . LEU B 1 33 ? 3.02 -7.305 -6.723 1 93.12 33 LEU B O 1
ATOM 1217 N N . ALA B 1 34 ? 2.705 -5.422 -5.629 1 91.25 34 ALA B N 1
ATOM 1218 C CA . ALA B 1 34 ? 1.384 -5.168 -6.203 1 91.25 34 ALA B CA 1
ATOM 1219 C C . ALA B 1 34 ? 1.498 -4.562 -7.598 1 91.25 34 ALA B C 1
ATOM 1221 O O . ALA B 1 34 ? 2.387 -3.748 -7.859 1 91.25 34 ALA B O 1
ATOM 1222 N N . PRO B 1 35 ? 0.556 -4.965 -8.438 1 90.88 35 PRO B N 1
ATOM 1223 C CA . PRO B 1 35 ? 0.479 -4.25 -9.711 1 90.88 35 PRO B CA 1
ATOM 1224 C C . PRO B 1 35 ? -0.039 -2.824 -9.555 1 90.88 35 PRO B C 1
ATOM 1226 O O . PRO B 1 35 ? -0.364 -2.396 -8.445 1 90.88 35 PRO B O 1
ATOM 1229 N N . THR B 1 36 ? 0.002 -2.162 -10.695 1 82.69 36 THR B N 1
ATOM 1230 C CA . THR B 1 36 ? -0.59 -0.83 -10.656 1 82.69 36 THR B CA 1
ATOM 1231 C C . THR B 1 36 ? -2.059 -0.88 -11.07 1 82.69 36 THR B C 1
ATOM 1233 O O . THR B 1 36 ? -2.492 -1.829 -11.727 1 82.69 36 THR B O 1
ATOM 1236 N N . TRP B 1 37 ? -2.711 0.152 -10.625 1 76.75 37 TRP B N 1
ATOM 1237 C CA . TRP B 1 37 ? -4.117 0.238 -11.016 1 76.75 37 TRP B CA 1
ATOM 1238 C C . TRP B 1 37 ? -4.258 0.29 -12.531 1 76.75 37 TRP B C 1
ATOM 1240 O O . TRP B 1 37 ? -5.172 -0.316 -13.094 1 76.75 37 TRP B O 1
ATOM 1250 N N . LEU B 1 38 ? -3.402 0.933 -13.203 1 78.94 38 LEU B N 1
ATOM 1251 C CA . LEU B 1 38 ? -3.42 1.04 -14.656 1 78.94 38 LEU B CA 1
ATOM 1252 C C . LEU B 1 38 ? -3.307 -0.335 -15.305 1 78.94 38 LEU B C 1
ATOM 1254 O O . LEU B 1 38 ? -4.008 -0.628 -16.281 1 78.94 38 LEU B O 1
ATOM 1258 N N . MET B 1 39 ? -2.428 -1.117 -14.805 1 89.06 39 MET B N 1
ATOM 1259 C CA . MET B 1 39 ? -2.254 -2.467 -15.336 1 89.06 39 MET B CA 1
ATOM 1260 C C . MET B 1 39 ? -3.523 -3.291 -15.148 1 89.06 39 MET B C 1
ATOM 1262 O O . MET B 1 39 ? -3.99 -3.938 -16.094 1 89.06 39 MET B O 1
ATOM 1266 N N . VAL B 1 40 ? -4.105 -3.248 -13.984 1 87.69 40 VAL B N 1
ATOM 1267 C CA . VAL B 1 40 ? -5.27 -4.062 -13.641 1 87.69 40 VAL B CA 1
ATOM 1268 C C . VAL B 1 40 ? -6.477 -3.609 -14.461 1 87.69 40 VAL B C 1
ATOM 1270 O O . VAL B 1 40 ? -7.125 -4.426 -15.125 1 87.69 40 VAL B O 1
ATOM 1273 N N . MET B 1 41 ? -6.684 -2.377 -14.523 1 81.75 41 MET B N 1
ATOM 1274 C CA . MET B 1 41 ? -7.824 -1.839 -15.258 1 81.75 41 MET B CA 1
ATOM 1275 C C . MET B 1 41 ? -7.66 -2.055 -16.75 1 81.75 41 MET B C 1
ATOM 1277 O O . MET B 1 41 ? -8.625 -2.381 -17.453 1 81.75 41 MET B O 1
ATOM 1281 N N . GLY B 1 42 ? -6.523 -1.799 -17.281 1 88.56 42 GLY B N 1
ATOM 1282 C CA . GLY B 1 42 ? -6.258 -2.047 -18.688 1 88.56 42 GLY B CA 1
ATOM 1283 C C . GLY B 1 42 ? -6.547 -3.477 -19.094 1 88.56 42 GLY B C 1
ATOM 1284 O O . GLY B 1 42 ? -7.105 -3.715 -20.172 1 88.56 42 GLY B O 1
ATOM 1285 N N . HIS B 1 43 ? -6.121 -4.328 -18.281 1 92.12 43 HIS B N 1
ATOM 1286 C CA . HIS B 1 43 ? -6.348 -5.734 -18.594 1 92.12 43 HIS B CA 1
ATOM 1287 C C . HIS B 1 43 ? -7.828 -6.09 -18.484 1 92.12 43 HIS B C 1
ATOM 1289 O O . HIS B 1 43 ? -8.375 -6.762 -19.359 1 92.12 43 HIS B O 1
ATOM 1295 N N . LYS B 1 44 ? -8.477 -5.605 -17.484 1 87.44 44 LYS B N 1
ATOM 1296 C CA . LYS B 1 44 ? -9.891 -5.891 -17.25 1 87.44 44 LYS B CA 1
ATOM 1297 C C . LYS B 1 44 ? -10.75 -5.352 -18.391 1 87.44 44 LYS B C 1
ATOM 1299 O O . LYS B 1 44 ? -11.75 -5.969 -18.766 1 87.44 44 LYS B O 1
ATOM 1304 N N . LYS B 1 45 ? -10.289 -4.266 -18.906 1 92.12 45 LYS B N 1
ATOM 1305 C CA . LYS B 1 45 ? -11.031 -3.613 -19.984 1 92.12 45 LYS B CA 1
ATOM 1306 C C . LYS B 1 45 ? -10.648 -4.184 -21.344 1 92.12 45 LYS B C 1
ATOM 1308 O O . LYS B 1 45 ? -11.172 -3.75 -22.375 1 92.12 45 LYS B O 1
ATOM 1313 N N . GLY B 1 46 ? -9.727 -5.016 -21.328 1 92.75 46 GLY B N 1
ATOM 1314 C CA . GLY B 1 46 ? -9.312 -5.648 -22.578 1 92.75 46 GLY B CA 1
ATOM 1315 C C . GLY B 1 46 ? -8.375 -4.785 -23.406 1 92.75 46 GLY B C 1
ATOM 1316 O O . GLY B 1 46 ? -8.188 -5.031 -24.594 1 92.75 46 GLY B O 1
ATOM 1317 N N . ILE B 1 47 ? -7.875 -3.814 -22.844 1 93.06 47 ILE B N 1
ATOM 1318 C CA . ILE B 1 47 ? -6.992 -2.885 -23.547 1 93.06 47 ILE B CA 1
ATOM 1319 C C . ILE B 1 47 ? -5.613 -3.514 -23.734 1 93.06 47 ILE B C 1
ATOM 1321 O O . ILE B 1 47 ? -4.953 -3.297 -24.75 1 93.06 47 ILE B O 1
ATOM 1325 N N . ILE B 1 48 ? -5.152 -4.242 -22.734 1 93.88 48 ILE B N 1
ATOM 1326 C CA . ILE B 1 48 ? -3.863 -4.918 -22.828 1 93.88 48 ILE B CA 1
ATOM 1327 C C . ILE B 1 48 ? -4.062 -6.426 -22.703 1 93.88 48 ILE B C 1
ATOM 1329 O O . ILE B 1 48 ? -4.941 -6.887 -21.969 1 93.88 48 ILE B O 1
ATOM 1333 N N . SER B 1 49 ? -3.182 -7.113 -23.422 1 95.75 49 SER B N 1
ATOM 1334 C CA . SER B 1 49 ? -3.24 -8.57 -23.438 1 95.75 49 SER B CA 1
ATOM 1335 C C . SER B 1 49 ? -2.525 -9.164 -22.219 1 95.75 49 SER B C 1
ATOM 1337 O O . SER B 1 49 ? -1.862 -8.453 -21.469 1 95.75 49 SER B O 1
ATOM 1339 N N . ASP B 1 50 ? -2.68 -10.492 -22.109 1 95.31 50 ASP B N 1
ATOM 1340 C CA . ASP B 1 50 ? -1.961 -11.219 -21.062 1 95.31 50 ASP B CA 1
ATOM 1341 C C . ASP B 1 50 ? -0.453 -11.008 -21.188 1 95.31 50 ASP B C 1
ATOM 1343 O O . ASP B 1 50 ? 0.234 -10.805 -20.188 1 95.31 50 ASP B O 1
ATOM 1347 N N . ASP B 1 51 ? -0.032 -11.078 -22.422 1 96.5 51 ASP B N 1
ATOM 1348 C CA . ASP B 1 51 ? 1.4 -10.93 -22.672 1 96.5 51 ASP B CA 1
ATOM 1349 C C . ASP B 1 51 ? 1.882 -9.531 -22.312 1 96.5 51 ASP B C 1
ATOM 1351 O O . ASP B 1 51 ? 2.938 -9.367 -21.688 1 96.5 51 ASP B O 1
ATOM 1355 N N . GLU B 1 52 ? 1.098 -8.609 -22.703 1 96.5 52 GLU B N 1
ATOM 1356 C CA . GLU B 1 52 ? 1.45 -7.227 -22.391 1 96.5 52 GLU B CA 1
ATOM 1357 C C . GLU B 1 52 ? 1.43 -6.98 -20.875 1 96.5 52 GLU B C 1
ATOM 1359 O O . GLU B 1 52 ? 2.297 -6.285 -20.344 1 96.5 52 GLU B O 1
ATOM 1364 N N . TYR B 1 53 ? 0.486 -7.539 -20.234 1 96.44 53 TYR B N 1
ATOM 1365 C CA . TYR B 1 53 ? 0.404 -7.441 -18.781 1 96.44 53 TYR B CA 1
ATOM 1366 C C . TYR B 1 53 ? 1.62 -8.078 -18.125 1 96.44 53 TYR B C 1
ATOM 1368 O O . TYR B 1 53 ? 2.223 -7.496 -17.219 1 96.44 53 TYR B O 1
ATOM 1376 N N . THR B 1 54 ? 1.936 -9.211 -18.625 1 97.12 54 THR B N 1
ATOM 1377 C CA . THR B 1 54 ? 3.072 -9.945 -18.078 1 97.12 54 THR B CA 1
ATOM 1378 C C . THR B 1 54 ? 4.352 -9.125 -18.188 1 97.12 54 THR B C 1
ATOM 1380 O O . THR B 1 54 ? 5.082 -8.961 -17.203 1 97.12 54 THR B O 1
ATOM 1383 N N . GLU B 1 55 ? 4.562 -8.555 -19.328 1 96.75 55 GLU B N 1
ATOM 1384 C CA . GLU B 1 55 ? 5.762 -7.758 -19.547 1 96.75 55 GLU B CA 1
ATOM 1385 C C . GLU B 1 55 ? 5.793 -6.535 -18.641 1 96.75 55 GLU B C 1
ATOM 1387 O O . GLU B 1 55 ? 6.824 -6.23 -18.031 1 96.75 55 GLU B O 1
ATOM 1392 N N . ALA B 1 56 ? 4.723 -5.914 -18.594 1 94.25 56 ALA B N 1
ATOM 1393 C CA . ALA B 1 56 ? 4.629 -4.715 -17.75 1 94.25 56 ALA B CA 1
ATOM 1394 C C . ALA B 1 56 ? 4.863 -5.047 -16.281 1 94.25 56 ALA B C 1
ATOM 1396 O O . ALA B 1 56 ? 5.602 -4.344 -15.594 1 94.25 56 ALA B O 1
ATOM 1397 N N . TYR B 1 57 ? 4.234 -6.094 -15.812 1 96.56 57 TYR B N 1
ATOM 1398 C CA . TYR B 1 57 ? 4.324 -6.477 -14.406 1 96.56 57 TYR B CA 1
ATOM 1399 C C . TYR B 1 57 ? 5.738 -6.906 -14.047 1 96.56 57 TYR B C 1
ATOM 1401 O O . TYR B 1 57 ? 6.273 -6.504 -13.008 1 96.56 57 TYR B O 1
ATOM 1409 N N . LEU B 1 58 ? 6.332 -7.699 -14.867 1 96.88 58 LEU B N 1
ATOM 1410 C CA . LEU B 1 58 ? 7.695 -8.141 -14.594 1 96.88 58 LEU B CA 1
ATOM 1411 C C . LEU B 1 58 ? 8.656 -6.961 -14.562 1 96.88 58 LEU B C 1
ATOM 1413 O O . LEU B 1 58 ? 9.547 -6.902 -13.711 1 96.88 58 LEU B O 1
ATOM 1417 N N . SER B 1 59 ? 8.492 -6.062 -15.508 1 95.38 59 SER B N 1
ATOM 1418 C CA . SER B 1 59 ? 9.312 -4.855 -15.516 1 95.38 59 SER B CA 1
ATOM 1419 C C . SER B 1 59 ? 9.133 -4.059 -14.227 1 95.38 59 SER B C 1
ATOM 1421 O O . SER B 1 59 ? 10.102 -3.551 -13.664 1 95.38 59 SER B O 1
ATOM 1423 N N . MET B 1 60 ? 7.922 -3.979 -13.836 1 91 60 MET B N 1
ATOM 1424 C CA . MET B 1 60 ? 7.605 -3.271 -12.594 1 91 60 MET B CA 1
ATOM 1425 C C . MET B 1 60 ? 8.297 -3.93 -11.406 1 91 60 MET B C 1
ATOM 1427 O O . MET B 1 60 ? 8.836 -3.24 -10.531 1 91 60 MET B O 1
ATOM 1431 N N . LEU B 1 61 ? 8.305 -5.262 -11.352 1 94.44 61 LEU B N 1
ATOM 1432 C CA . LEU B 1 61 ? 8.938 -6 -10.266 1 94.44 61 LEU B CA 1
ATOM 1433 C C . LEU B 1 61 ? 10.445 -5.73 -10.234 1 94.44 61 LEU B C 1
ATOM 1435 O O . LEU B 1 61 ? 11.016 -5.555 -9.156 1 94.44 61 LEU B O 1
ATOM 1439 N N . GLU B 1 62 ? 11.039 -5.629 -11.398 1 94.38 62 GLU B N 1
ATOM 1440 C CA . GLU B 1 62 ? 12.461 -5.324 -11.477 1 94.38 62 GLU B CA 1
ATOM 1441 C C . GLU B 1 62 ? 12.758 -3.938 -10.906 1 94.38 62 GLU B C 1
ATOM 1443 O O . GLU B 1 62 ? 13.727 -3.762 -10.164 1 94.38 62 GLU B O 1
ATOM 1448 N N . GLN B 1 63 ? 11.906 -3.047 -11.312 1 86.38 63 GLN B N 1
ATOM 1449 C CA . GLN B 1 63 ? 12.086 -1.693 -10.797 1 86.38 63 GLN B CA 1
ATOM 1450 C C . GLN B 1 63 ? 11.844 -1.642 -9.289 1 86.38 63 GLN B C 1
ATOM 1452 O O . GLN B 1 63 ? 12.562 -0.948 -8.562 1 86.38 63 GLN B O 1
ATOM 1457 N N . SER B 1 64 ? 10.812 -2.342 -8.797 1 85.81 64 SER B N 1
ATOM 1458 C CA . SER B 1 64 ? 10.5 -2.393 -7.375 1 85.81 64 SER B CA 1
ATOM 1459 C C . SER B 1 64 ? 11.664 -2.971 -6.574 1 85.81 64 SER B C 1
ATOM 1461 O O . SER B 1 64 ? 11.953 -2.516 -5.465 1 85.81 64 SER B O 1
ATOM 1463 N N . LEU B 1 65 ? 12.375 -4.008 -7.148 1 88.62 65 LEU B N 1
ATOM 1464 C CA . LEU B 1 65 ? 13.547 -4.613 -6.523 1 88.62 65 LEU B CA 1
ATOM 1465 C C . LEU B 1 65 ? 14.633 -3.574 -6.277 1 88.62 65 LEU B C 1
ATOM 1467 O O . LEU B 1 65 ? 15.258 -3.568 -5.219 1 88.62 65 LEU B O 1
ATOM 1471 N N . ILE B 1 66 ? 14.805 -2.682 -7.211 1 83.38 66 ILE B N 1
ATOM 1472 C CA . ILE B 1 66 ? 15.812 -1.629 -7.129 1 83.38 66 ILE B CA 1
ATOM 1473 C C . ILE B 1 66 ? 15.383 -0.586 -6.098 1 83.38 66 ILE B C 1
ATOM 1475 O O . ILE B 1 66 ? 16.188 -0.147 -5.277 1 83.38 66 ILE B O 1
ATOM 1479 N N . ASP B 1 67 ? 14.141 -0.303 -6.113 1 74.56 67 ASP B N 1
ATOM 1480 C CA . ASP B 1 67 ? 13.633 0.813 -5.324 1 74.56 67 ASP B CA 1
ATOM 1481 C C . ASP B 1 67 ? 13.445 0.413 -3.861 1 74.56 67 ASP B C 1
ATOM 1483 O O . ASP B 1 67 ? 13.43 1.27 -2.975 1 74.56 67 ASP B O 1
ATOM 1487 N N . ASN B 1 68 ? 13.211 -0.871 -3.564 1 76.69 68 ASN B N 1
ATOM 1488 C CA . ASN B 1 68 ? 12.859 -1.337 -2.227 1 76.69 68 ASN B CA 1
ATOM 1489 C C . ASN B 1 68 ? 13.789 -2.455 -1.765 1 76.69 68 ASN B C 1
ATOM 1491 O O . ASN B 1 68 ? 13.328 -3.533 -1.382 1 76.69 68 ASN B O 1
ATOM 1495 N N . PRO B 1 69 ? 15.062 -2.193 -1.727 1 82.06 69 PRO B N 1
ATOM 1496 C CA . PRO B 1 69 ? 16.016 -3.262 -1.425 1 82.06 69 PRO B CA 1
ATOM 1497 C C . PRO B 1 69 ? 15.797 -3.883 -0.048 1 82.06 69 PRO B C 1
ATOM 1499 O O . PRO B 1 69 ? 15.961 -5.094 0.123 1 82.06 69 PRO B O 1
ATOM 1502 N N . GLU B 1 70 ? 15.43 -3.115 0.915 1 76.88 70 GLU B N 1
ATOM 1503 C CA . GLU B 1 70 ? 15.242 -3.646 2.262 1 76.88 70 GLU B CA 1
ATOM 1504 C C . GLU B 1 70 ? 14.055 -4.605 2.316 1 76.88 70 GLU B C 1
ATOM 1506 O O . GLU B 1 70 ? 14.109 -5.633 2.994 1 76.88 70 GLU B O 1
ATOM 1511 N N . PHE B 1 71 ? 13.023 -4.297 1.669 1 79.69 71 PHE B N 1
ATOM 1512 C CA . PHE B 1 71 ? 11.867 -5.18 1.599 1 79.69 71 PHE B CA 1
ATOM 1513 C C . PHE B 1 71 ? 12.242 -6.516 0.971 1 79.69 71 PHE B C 1
ATOM 1515 O O . PHE B 1 71 ? 11.891 -7.574 1.498 1 79.69 71 PHE B O 1
ATOM 1522 N N . PHE B 1 72 ? 12.953 -6.418 -0.105 1 90.25 72 PHE B N 1
ATOM 1523 C CA . PHE B 1 72 ? 13.234 -7.648 -0.837 1 90.25 72 PHE B CA 1
ATOM 1524 C C . PHE B 1 72 ? 14.266 -8.492 -0.104 1 90.25 72 PHE B C 1
ATOM 1526 O O . PHE B 1 72 ? 14.242 -9.719 -0.184 1 90.25 72 PHE B O 1
ATOM 1533 N N . LYS B 1 73 ? 15.172 -7.805 0.585 1 87.31 73 LYS B N 1
ATOM 1534 C CA . LYS B 1 73 ? 16.078 -8.547 1.459 1 87.31 73 LYS B CA 1
ATOM 1535 C C . LYS B 1 73 ? 15.297 -9.391 2.469 1 87.31 73 LYS B C 1
ATOM 1537 O O . LYS B 1 73 ? 15.602 -10.562 2.676 1 87.31 73 LYS B O 1
ATOM 1542 N 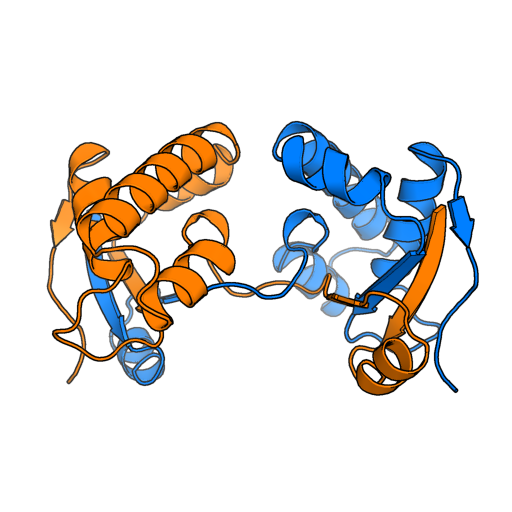N . TRP B 1 74 ? 14.344 -8.789 3.078 1 83.19 74 TRP B N 1
ATOM 1543 C CA . TRP B 1 74 ? 13.453 -9.484 4.008 1 83.19 74 TRP B CA 1
ATOM 1544 C C . TRP B 1 74 ? 12.641 -10.555 3.287 1 83.19 74 TRP B C 1
ATOM 1546 O O . TRP B 1 74 ? 12.594 -11.711 3.723 1 83.19 74 TRP B O 1
ATOM 1556 N N . PHE B 1 75 ? 12.078 -10.242 2.197 1 92.06 75 PHE B N 1
ATOM 1557 C CA . PHE B 1 75 ? 11.156 -11.078 1.438 1 92.06 75 PHE B CA 1
ATOM 1558 C C . PHE B 1 75 ? 11.844 -12.359 0.969 1 92.06 75 PHE B C 1
ATOM 1560 O O . PHE B 1 75 ? 11.297 -13.453 1.11 1 92.06 75 PHE B O 1
ATOM 1567 N N . PHE B 1 76 ? 13.047 -12.188 0.511 1 94.62 76 PHE B N 1
ATOM 1568 C CA . PHE B 1 76 ? 13.781 -13.328 -0.037 1 94.62 76 PHE B CA 1
ATOM 1569 C C . PHE B 1 76 ? 14.25 -14.258 1.075 1 94.62 76 PHE B C 1
ATOM 1571 O O . PHE B 1 76 ? 14.648 -15.391 0.814 1 94.62 76 PHE B O 1
ATOM 1578 N N . GLN B 1 77 ? 14.203 -13.805 2.277 1 92.19 77 GLN B N 1
ATOM 1579 C CA . GLN B 1 77 ? 14.664 -14.602 3.41 1 92.19 77 GLN B CA 1
ATOM 1580 C C . GLN B 1 77 ? 13.523 -15.406 4.02 1 92.19 77 GLN B C 1
ATOM 1582 O O . GLN B 1 77 ? 13.75 -16.266 4.875 1 92.19 77 GLN B O 1
ATOM 1587 N N . LEU B 1 78 ? 12.344 -15.141 3.59 1 92.69 78 LEU B N 1
ATOM 1588 C CA . LEU B 1 78 ? 11.211 -15.891 4.125 1 92.69 78 LEU B CA 1
ATOM 1589 C C . LEU B 1 78 ? 11.328 -17.375 3.785 1 92.69 78 LEU B C 1
ATOM 1591 O O . LEU B 1 78 ? 11.742 -17.719 2.68 1 92.69 78 LEU B O 1
ATOM 1595 N N . GLU B 1 79 ? 11.016 -18.188 4.734 1 94.94 79 GLU B N 1
ATOM 1596 C CA . GLU B 1 79 ? 11.016 -19.625 4.492 1 94.94 79 GLU B CA 1
ATOM 1597 C C . GLU B 1 79 ? 9.75 -20.062 3.746 1 94.94 79 GLU B C 1
ATOM 1599 O O . GLU B 1 79 ? 9.805 -20.938 2.887 1 94.94 79 GLU B O 1
ATOM 1604 N N . GLU B 1 80 ? 8.688 -19.516 4.223 1 96.38 80 GLU B N 1
ATOM 1605 C CA . GLU B 1 80 ? 7.383 -19.844 3.648 1 96.38 80 GLU B CA 1
ATOM 1606 C C . GLU B 1 80 ? 6.508 -18.594 3.525 1 96.38 80 GLU B C 1
ATOM 1608 O O . GLU B 1 80 ? 6.5 -17.75 4.418 1 96.38 80 GLU B O 1
ATOM 1613 N N . VAL B 1 81 ? 5.816 -18.578 2.34 1 96.69 81 VAL B N 1
ATOM 1614 C CA . VAL B 1 81 ? 4.941 -17.422 2.129 1 96.69 81 VAL B CA 1
ATOM 1615 C C . VAL B 1 81 ? 3.785 -17.812 1.211 1 96.69 81 VAL B C 1
ATOM 1617 O O . VAL B 1 81 ? 3.936 -18.688 0.35 1 96.69 81 VAL B O 1
ATOM 1620 N N . ALA B 1 82 ? 2.646 -17.188 1.462 1 97.25 82 ALA B N 1
ATOM 1621 C CA . ALA B 1 82 ? 1.499 -17.328 0.569 1 97.25 82 ALA B CA 1
ATOM 1622 C C . ALA B 1 82 ? 1.118 -15.984 -0.045 1 97.25 82 ALA B C 1
ATOM 1624 O O . ALA B 1 82 ? 0.776 -15.047 0.673 1 97.25 82 ALA B O 1
ATOM 1625 N N . LEU B 1 83 ? 1.163 -15.961 -1.372 1 96.75 83 LEU B N 1
ATOM 1626 C CA . LEU B 1 83 ? 0.886 -14.734 -2.113 1 96.75 83 LEU B CA 1
ATOM 1627 C C . LEU B 1 83 ? -0.587 -14.656 -2.502 1 96.75 83 LEU B C 1
ATOM 1629 O O . LEU B 1 83 ? -1.102 -15.547 -3.182 1 96.75 83 LEU B O 1
ATOM 1633 N N . GLY B 1 84 ? -1.175 -13.508 -2.057 1 95.12 84 GLY B N 1
ATOM 1634 C CA . GLY B 1 84 ? -2.621 -13.461 -2.207 1 95.12 84 GLY B CA 1
ATOM 1635 C C . GLY B 1 84 ? -3.092 -12.344 -3.113 1 95.12 84 GLY B C 1
ATOM 1636 O O . GLY B 1 84 ? -2.482 -11.273 -3.15 1 95.12 84 GLY B O 1
ATOM 1637 N N . CYS B 1 85 ? -4.141 -12.602 -3.816 1 93.5 85 CYS B N 1
ATOM 1638 C CA . CYS B 1 85 ? -4.887 -11.609 -4.59 1 93.5 85 CYS B CA 1
ATOM 1639 C C . CYS B 1 85 ? -6.367 -11.961 -4.641 1 93.5 85 CYS B C 1
ATOM 1641 O O . CYS B 1 85 ? -6.766 -13.055 -4.223 1 93.5 85 CYS B O 1
ATOM 1643 N N . TYR B 1 86 ? -7.191 -11.109 -5.266 1 89.69 86 TYR B N 1
ATOM 1644 C CA . TYR B 1 86 ? -8.633 -11.32 -5.27 1 89.69 86 TYR B CA 1
ATOM 1645 C C . TYR B 1 86 ? -9.047 -12.25 -6.406 1 89.69 86 TYR B C 1
ATOM 1647 O O . TYR B 1 86 ? -10.141 -12.828 -6.383 1 89.69 86 TYR B O 1
ATOM 1655 N N . CYS B 1 87 ? -8.219 -12.453 -7.328 1 89.06 87 CYS B N 1
ATOM 1656 C CA . CYS B 1 87 ? -8.578 -13.227 -8.516 1 89.06 87 CYS B CA 1
ATOM 1657 C C . CYS B 1 87 ? -8.867 -14.68 -8.156 1 89.06 87 CYS B C 1
ATOM 1659 O O . CYS B 1 87 ? -8.203 -15.25 -7.285 1 89.06 87 CYS B O 1
ATOM 1661 N N . ARG B 1 88 ? -9.836 -15.266 -8.945 1 83.44 88 ARG B N 1
ATOM 1662 C CA . ARG B 1 88 ? -10.156 -16.672 -8.758 1 83.44 88 ARG B CA 1
ATOM 1663 C C . ARG B 1 88 ? -9.039 -17.578 -9.273 1 83.44 88 ARG B C 1
ATOM 1665 O O . ARG B 1 88 ? -8.281 -17.172 -10.164 1 83.44 88 ARG B O 1
ATOM 1672 N N . ALA B 1 89 ? -9.141 -18.812 -8.656 1 78.81 89 ALA B N 1
ATOM 1673 C CA . ALA B 1 89 ? -8.148 -19.797 -9.094 1 78.81 89 ALA B CA 1
ATOM 1674 C C . ALA B 1 89 ? -8.344 -20.156 -10.562 1 78.81 89 ALA B C 1
ATOM 1676 O O . ALA B 1 89 ? -9.477 -20.281 -11.031 1 78.81 89 ALA B O 1
ATOM 1677 N N . GLY B 1 90 ? -7.207 -20.297 -11.211 1 76.5 90 GLY B N 1
ATOM 1678 C CA . GLY B 1 90 ? -7.273 -20.766 -12.586 1 76.5 90 GLY B CA 1
ATOM 1679 C C . GLY B 1 90 ? -7.277 -19.641 -13.602 1 76.5 90 GLY B C 1
ATOM 1680 O O . GLY B 1 90 ? -7.152 -19.891 -14.805 1 76.5 90 GLY B O 1
ATOM 1681 N N . ASN B 1 91 ? -7.457 -18.391 -13.273 1 82.38 91 ASN B N 1
ATOM 1682 C CA . ASN B 1 91 ? -7.402 -17.25 -14.18 1 82.38 91 ASN B CA 1
ATOM 1683 C C . ASN B 1 91 ? -5.996 -16.656 -14.258 1 82.38 91 ASN B C 1
ATOM 1685 O O . ASN B 1 91 ? -5.164 -16.906 -13.383 1 82.38 91 ASN B O 1
ATOM 1689 N N . PHE B 1 92 ? -5.781 -16.078 -15.43 1 90.88 92 PHE B N 1
ATOM 1690 C CA . PHE B 1 92 ? -4.57 -15.281 -15.5 1 90.88 92 PHE B CA 1
ATOM 1691 C C . PHE B 1 92 ? -4.531 -14.258 -14.367 1 90.88 92 PHE B C 1
ATOM 1693 O O . PHE B 1 92 ? -5.477 -13.484 -14.188 1 90.88 92 PHE B O 1
ATOM 1700 N N . CYS B 1 93 ? -3.488 -14.383 -13.562 1 92.81 93 CYS B N 1
ATOM 1701 C CA . CYS B 1 93 ? -3.379 -13.5 -12.414 1 92.81 93 CYS B CA 1
ATOM 1702 C C . CYS B 1 93 ? -1.921 -13.164 -12.117 1 92.81 93 CYS B C 1
ATOM 1704 O O . CYS B 1 93 ? -1.038 -14.008 -12.297 1 92.81 93 CYS B O 1
ATOM 1706 N N . HIS B 1 94 ? -1.766 -12.07 -11.617 1 94.75 94 HIS B N 1
ATOM 1707 C CA . HIS B 1 94 ? -0.416 -11.594 -11.336 1 94.75 94 HIS B CA 1
ATOM 1708 C C . HIS B 1 94 ? 0.246 -12.438 -10.25 1 94.75 94 HIS B C 1
ATOM 1710 O O . HIS B 1 94 ? 1.475 -12.5 -10.172 1 94.75 94 HIS B O 1
ATOM 1716 N N . ARG B 1 95 ? -0.488 -13.031 -9.375 1 94.81 95 ARG B N 1
ATOM 1717 C CA . ARG B 1 95 ? 0.158 -13.789 -8.305 1 94.81 95 ARG B CA 1
ATOM 1718 C C . ARG B 1 95 ? 0.965 -14.953 -8.875 1 94.81 95 ARG B C 1
ATOM 1720 O O . ARG B 1 95 ? 2.014 -15.312 -8.336 1 94.81 95 ARG B O 1
ATOM 1727 N N . HIS B 1 96 ? 0.516 -15.531 -10.008 1 95.31 96 HIS B N 1
ATOM 1728 C CA . HIS B 1 96 ? 1.273 -16.609 -10.641 1 95.31 96 HIS B CA 1
ATOM 1729 C C . HIS B 1 96 ? 2.494 -16.062 -11.375 1 95.31 96 HIS B C 1
ATOM 1731 O O . HIS B 1 96 ? 3.545 -16.703 -11.406 1 95.31 96 HIS B O 1
ATOM 1737 N N . LEU B 1 97 ? 2.305 -14.914 -11.961 1 97 97 LEU B N 1
ATOM 1738 C CA . LEU B 1 97 ? 3.443 -14.266 -12.602 1 97 97 LEU B CA 1
ATOM 1739 C C . LEU B 1 97 ? 4.551 -13.992 -11.594 1 97 97 LEU B C 1
ATOM 1741 O O . LEU B 1 97 ? 5.734 -14.133 -11.906 1 97 97 LEU B O 1
ATOM 1745 N N . LEU B 1 98 ? 4.098 -13.633 -10.43 1 97.62 98 LEU B N 1
ATOM 1746 C CA . LEU B 1 98 ? 5.059 -13.344 -9.375 1 97.62 98 LEU B CA 1
ATOM 1747 C C . LEU B 1 98 ? 5.844 -14.594 -8.992 1 97.62 98 LEU B C 1
ATOM 1749 O O . LEU B 1 98 ? 7.055 -14.523 -8.773 1 97.62 98 LEU B O 1
ATOM 1753 N N . VAL B 1 99 ? 5.164 -15.695 -8.859 1 96.88 99 VAL B N 1
ATOM 1754 C CA . VAL B 1 99 ? 5.844 -16.938 -8.539 1 96.88 99 VAL B CA 1
ATOM 1755 C C . VAL B 1 99 ? 6.926 -17.234 -9.578 1 96.88 99 VAL B C 1
ATOM 1757 O O . VAL B 1 99 ? 8.062 -17.547 -9.234 1 96.88 99 VAL B O 1
ATOM 1760 N N . GLU B 1 100 ? 6.562 -17.125 -10.773 1 96.25 100 GLU B N 1
ATOM 1761 C CA . GLU B 1 100 ? 7.508 -17.344 -11.867 1 96.25 100 GLU B CA 1
ATOM 1762 C C . GLU B 1 100 ? 8.711 -16.422 -11.758 1 96.25 100 GLU B C 1
ATOM 1764 O O . GLU B 1 100 ? 9.852 -16.844 -11.953 1 96.25 100 GLU B O 1
ATOM 1769 N N . TRP B 1 101 ? 8.43 -15.203 -11.484 1 97.62 101 TRP B N 1
ATOM 1770 C CA . TRP B 1 101 ? 9.492 -14.219 -11.328 1 97.62 101 TRP B CA 1
ATOM 1771 C C . TRP B 1 101 ? 10.406 -14.578 -10.156 1 97.62 101 TRP B C 1
ATOM 1773 O O . TRP B 1 101 ? 11.633 -14.508 -10.273 1 97.62 101 TRP B O 1
ATOM 1783 N N . LEU B 1 102 ? 9.859 -14.984 -9.109 1 97.06 102 LEU B N 1
ATOM 1784 C CA . LEU B 1 102 ? 10.617 -15.359 -7.918 1 97.06 102 LEU B CA 1
ATOM 1785 C C . LEU B 1 102 ? 11.57 -16.516 -8.219 1 97.06 102 LEU B C 1
ATOM 1787 O O . LEU B 1 102 ? 12.688 -16.547 -7.703 1 97.06 102 LEU B O 1
ATOM 1791 N N . GLU B 1 103 ? 11.117 -17.375 -9.062 1 96.12 103 GLU B N 1
ATOM 1792 C CA . GLU B 1 103 ? 11.93 -18.531 -9.445 1 96.12 103 GLU B CA 1
ATOM 1793 C C . GLU B 1 103 ? 13.219 -18.078 -10.125 1 96.12 103 GLU B C 1
ATOM 1795 O O . GLU B 1 103 ? 14.211 -18.812 -10.117 1 96.12 103 GLU B O 1
ATOM 1800 N N . THR B 1 104 ? 13.219 -16.922 -10.695 1 96.06 104 THR B N 1
ATOM 1801 C CA . THR B 1 104 ? 14.414 -16.422 -11.359 1 96.06 104 THR B CA 1
ATOM 1802 C C . THR B 1 104 ? 15.32 -15.695 -10.367 1 96.06 104 THR B C 1
ATOM 1804 O O . THR B 1 104 ? 16.469 -15.391 -10.68 1 96.06 104 THR B O 1
ATOM 1807 N N . LYS B 1 105 ? 14.852 -15.391 -9.211 1 95.75 105 LYS B N 1
ATOM 1808 C CA . LYS B 1 105 ? 15.602 -14.57 -8.25 1 95.75 105 LYS B CA 1
ATOM 1809 C C . LYS B 1 105 ? 16.188 -15.438 -7.133 1 95.75 105 LYS B C 1
ATOM 1811 O O . LYS B 1 105 ? 17.203 -15.078 -6.539 1 95.75 105 LYS B O 1
ATOM 1816 N N . THR B 1 106 ? 15.5 -16.469 -6.766 1 95.06 106 THR B N 1
ATOM 1817 C CA . THR B 1 106 ? 15.914 -17.312 -5.648 1 95.06 106 THR B CA 1
ATOM 1818 C C . THR B 1 106 ? 15.391 -18.734 -5.824 1 95.06 106 THR B C 1
ATOM 1820 O O . THR B 1 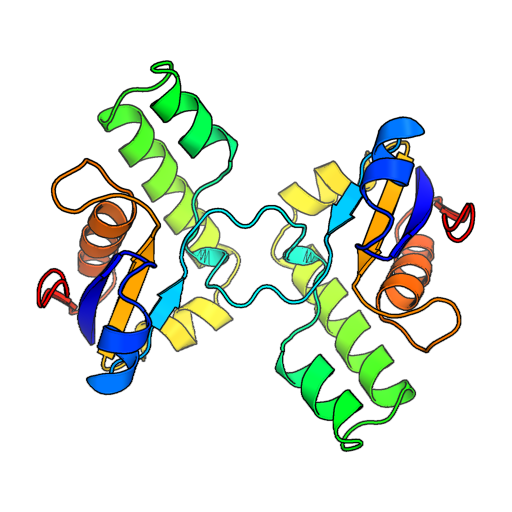106 ? 14.688 -19.031 -6.797 1 95.06 106 THR B O 1
ATOM 1823 N N . GLU B 1 107 ? 15.859 -19.672 -4.945 1 95.25 107 GLU B N 1
ATOM 1824 C CA . GLU B 1 107 ? 15.352 -21.031 -4.969 1 95.25 107 GLU B CA 1
ATOM 1825 C C . GLU B 1 107 ? 13.922 -21.094 -4.43 1 95.25 107 GLU B C 1
ATOM 1827 O O . GLU B 1 107 ? 13.68 -20.828 -3.252 1 95.25 107 GLU B O 1
ATOM 1832 N N . VAL B 1 108 ? 13.086 -21.453 -5.344 1 95.88 108 VAL B N 1
ATOM 1833 C CA . VAL B 1 108 ? 11.672 -21.469 -4.984 1 95.88 108 VAL B CA 1
ATOM 1834 C C . VAL B 1 108 ? 11.086 -22.859 -5.207 1 95.88 108 VAL B C 1
ATOM 1836 O O . VAL B 1 108 ? 11.383 -23.516 -6.215 1 95.88 108 VAL B O 1
ATOM 1839 N N . ILE B 1 109 ? 10.383 -23.328 -4.289 1 96.62 109 ILE B N 1
ATOM 1840 C CA . ILE B 1 109 ? 9.484 -24.469 -4.449 1 96.62 109 ILE B CA 1
ATOM 1841 C C . ILE B 1 109 ? 8.039 -23.984 -4.434 1 96.62 109 ILE B C 1
ATOM 1843 O O . ILE B 1 109 ? 7.527 -23.547 -3.398 1 96.62 109 ILE B O 1
ATOM 1847 N N . TYR B 1 110 ? 7.473 -24.016 -5.594 1 97 110 TYR B N 1
ATOM 1848 C CA . TYR B 1 110 ? 6.059 -23.656 -5.637 1 97 110 TYR B CA 1
ATOM 1849 C C . TYR B 1 110 ? 5.184 -24.781 -5.102 1 97 110 TYR B C 1
ATOM 1851 O O . TYR B 1 110 ? 5.129 -25.859 -5.688 1 97 110 TYR B O 1
ATOM 1859 N N . CYS B 1 111 ? 4.414 -24.484 -4.121 1 96.88 111 CYS B N 1
ATOM 1860 C CA . CYS B 1 111 ? 3.666 -25.516 -3.402 1 96.88 111 CYS B CA 1
ATOM 1861 C C . CYS B 1 111 ? 2.197 -25.5 -3.809 1 96.88 111 CYS B C 1
ATOM 1863 O O . CYS B 1 111 ? 1.392 -26.25 -3.262 1 96.88 111 CYS B O 1
ATOM 1865 N N . GLY B 1 112 ? 1.828 -24.625 -4.703 1 94.19 112 GLY B N 1
ATOM 1866 C CA . GLY B 1 112 ? 0.489 -24.625 -5.27 1 94.19 112 GLY B CA 1
ATOM 1867 C C . GLY B 1 112 ? -0.435 -23.609 -4.613 1 94.19 112 GLY B C 1
ATOM 1868 O O . GLY B 1 112 ? 0.008 -22.781 -3.816 1 94.19 112 GLY B O 1
ATOM 1869 N N . GLU B 1 113 ? -1.76 -23.688 -5.016 1 95.19 113 GLU B N 1
ATOM 1870 C CA . GLU B 1 113 ? -2.799 -22.781 -4.523 1 95.19 113 GLU B CA 1
ATOM 1871 C C . GLU B 1 113 ? -3.467 -23.359 -3.271 1 95.19 113 GLU B C 1
ATOM 1873 O O . GLU B 1 113 ? -3.871 -24.516 -3.25 1 95.19 113 GLU B O 1
ATOM 1878 N N . ILE B 1 114 ? -3.533 -22.516 -2.273 1 94.5 114 ILE B N 1
ATOM 1879 C CA . ILE B 1 114 ? -4.266 -22.906 -1.074 1 94.5 114 ILE B CA 1
ATOM 1880 C C . ILE B 1 114 ? -5.75 -22.609 -1.257 1 94.5 114 ILE B C 1
ATOM 1882 O O . ILE B 1 114 ? -6.156 -21.453 -1.297 1 94.5 114 ILE B O 1
ATOM 1886 N N . SER B 1 115 ? -6.555 -23.547 -1.444 1 89.62 115 SER B N 1
ATOM 1887 C CA . SER B 1 115 ? -7.988 -23.375 -1.669 1 89.62 115 SER B CA 1
ATOM 1888 C C . SER B 1 115 ? -8.805 -24.266 -0.735 1 89.62 115 SER B C 1
ATOM 1890 O O . SER B 1 115 ? -10.023 -24.109 -0.637 1 89.62 115 SER B O 1
ATOM 1892 N N . LYS B 1 116 ? -8.336 -25.219 -0.152 1 81.94 116 LYS B N 1
ATOM 1893 C CA . LYS B 1 116 ? -8.984 -26.141 0.781 1 81.94 116 LYS B CA 1
ATOM 1894 C C . LYS B 1 116 ? -8.031 -26.547 1.901 1 81.94 116 LYS B C 1
ATOM 1896 O O . LYS B 1 116 ? -6.812 -26.531 1.727 1 81.94 116 LYS B O 1
#